Protein 6NKC (pdb70)

B-factor: mean 24.15, std 9.54, range [12.7, 78.9]

Structure (mmCIF, N/CA/C/O backbone):
data_6NKC
#
_entry.id   6NKC
#
_cell.length_a   49.870
_cell.length_b   49.870
_cell.length_c   141.625
_cell.angle_alpha   90.00
_cell.angle_beta   90.00
_cell.angle_gamma   90.00
#
_symmetry.space_group_name_H-M   'P 43'
#
loop_
_entity.id
_entity.type
_entity.pdbx_description
1 polymer 'Lipase, Lip_vut1'
2 non-polymer 'CHLORIDE ION'
3 non-polymer 1,2-ETHANEDIOL
4 non-polymer 'AZIDE ION'
5 water water
#
loop_
_atom_site.group_PDB
_atom_site.id
_atom_site.type_symbol
_atom_site.label_atom_id
_atom_site.label_alt_id
_atom_site.label_comp_id
_atom_site.label_asym_id
_atom_site.label_entity_id
_atom_site.label_seq_id
_atom_site.pdbx_PDB_ins_code
_atom_site.Cartn_x
_atom_site.Cartn_y
_atom_site.Cartn_z
_atom_site.occupancy
_atom_site.B_iso_or_equiv
_atom_site.auth_seq_id
_atom_site.auth_comp_id
_atom_site.auth_asym_id
_atom_site.auth_atom_id
_atom_site.pdbx_PDB_model_num
ATOM 1 N N . SER A 1 3 ? 20.593 0.885 125.662 1.00 57.96 2 SER A N 1
ATOM 2 C CA . SER A 1 3 ? 21.429 0.688 126.843 1.00 56.47 2 SER A CA 1
ATOM 3 C C . SER A 1 3 ? 21.486 1.952 127.712 1.00 49.20 2 SER A C 1
ATOM 4 O O . SER A 1 3 ? 20.970 3.005 127.327 1.00 50.10 2 SER A O 1
ATOM 7 N N . HIS A 1 4 ? 22.131 1.841 128.870 1.00 42.88 3 HIS A N 1
ATOM 8 C CA . HIS A 1 4 ? 22.200 2.955 129.811 1.00 35.33 3 HIS A CA 1
ATOM 9 C C . HIS A 1 4 ? 23.089 4.083 129.297 1.00 29.51 3 HIS A C 1
ATOM 10 O O . HIS A 1 4 ? 24.143 3.838 128.706 1.00 29.52 3 HIS A O 1
ATOM 17 N N . ASN A 1 5 ? 22.680 5.327 129.564 1.00 25.13 4 ASN A N 1
ATOM 18 C CA . ASN A 1 5 ? 23.596 6.456 129.451 1.00 22.49 4 ASN A CA 1
ATOM 19 C C . ASN A 1 5 ? 24.832 6.230 130.325 1.00 21.96 4 ASN A C 1
ATOM 20 O O . ASN A 1 5 ? 24.753 5.597 131.391 1.00 22.47 4 ASN A O 1
ATOM 25 N N . PRO A 1 6 ? 25.973 6.806 129.953 1.00 21.10 5 PRO A N 1
ATOM 26 C CA . PRO A 1 6 ? 27.085 6.904 130.907 1.00 20.33 5 PRO A CA 1
ATOM 27 C C . PRO A 1 6 ? 26.595 7.626 132.158 1.00 18.67 5 PRO A C 1
ATOM 28 O O . PRO A 1 6 ? 25.796 8.558 132.059 1.00 18.07 5 PRO A O 1
ATOM 32 N N . VAL A 1 7 ? 27.080 7.197 133.332 1.00 18.76 6 VAL A N 1
ATOM 33 C CA . VAL A 1 7 ? 26.715 7.795 134.625 1.00 17.57 6 VAL A CA 1
ATOM 34 C C . VAL A 1 7 ? 27.897 8.595 135.139 1.00 17.64 6 VAL A C 1
ATOM 35 O O . VAL A 1 7 ? 29.022 8.088 135.192 1.00 19.13 6 VAL A O 1
ATOM 39 N N . VAL A 1 8 ? 27.643 9.844 135.501 1.00 15.43 7 VAL A N 1
ATOM 40 C CA . VAL A 1 8 ? 28.650 10.716 136.106 1.00 13.91 7 VAL A CA 1
ATOM 41 C C . VAL A 1 8 ? 28.247 10.955 137.552 1.00 14.91 7 VAL A C 1
ATOM 42 O O . VAL A 1 8 ? 27.126 11.393 137.835 1.00 15.69 7 VAL A O 1
ATOM 54 N N . VAL A 1 10 ? 28.936 12.671 141.330 1.00 15.16 9 VAL A N 1
ATOM 55 C CA . VAL A 1 10 ? 29.416 13.991 141.735 1.00 14.40 9 VAL A CA 1
ATOM 56 C C . VAL A 1 10 ? 29.412 14.073 143.272 1.00 14.53 9 VAL A C 1
ATOM 57 O O . VAL A 1 10 ? 28.340 14.068 143.895 1.00 15.37 9 VAL A O 1
ATOM 61 N N . HIS A 1 11 ? 30.608 14.164 143.879 1.00 14.44 10 HIS A N 1
ATOM 62 C CA . HIS A 1 11 ? 30.782 14.184 145.327 1.00 14.64 10 HIS A CA 1
ATOM 63 C C . HIS A 1 11 ? 30.570 15.591 145.916 1.00 16.49 10 HIS A C 1
ATOM 64 O O . HIS A 1 11 ? 30.490 16.601 145.204 1.00 17.39 10 HIS A O 1
ATOM 71 N N . GLY A 1 12 ? 30.468 15.631 147.247 1.00 17.44 11 GLY A N 1
ATOM 72 C CA . GLY A 1 12 ? 30.193 16.841 148.004 1.00 19.22 11 GLY A CA 1
ATOM 73 C C . GLY A 1 12 ? 31.429 17.397 148.688 1.00 18.87 11 GLY A C 1
ATOM 74 O O . GLY A 1 12 ? 32.568 17.051 148.356 1.00 18.34 11 GLY A O 1
ATOM 75 N N . ILE A 1 13 ? 31.200 18.289 149.658 1.00 19.30 12 ILE A N 1
ATOM 76 C CA . ILE A 1 13 ? 32.311 18.956 150.350 1.00 21.09 12 ILE A CA 1
ATOM 77 C C . ILE A 1 13 ? 33.173 17.940 151.087 1.00 22.24 12 ILE A C 1
ATOM 78 O O . ILE A 1 13 ? 32.661 17.045 151.773 1.00 23.30 12 ILE A O 1
ATOM 83 N N . GLY A 1 14 ? 34.500 18.077 150.951 1.00 21.28 13 GLY A N 1
ATOM 84 C CA . GLY A 1 14 ? 35.394 17.112 151.578 1.00 22.42 13 GLY A CA 1
ATOM 85 C C . GLY A 1 14 ? 35.236 15.706 151.032 1.00 22.70 13 GLY A C 1
ATOM 86 O O . GLY A 1 14 ? 35.717 14.743 151.652 1.00 24.27 13 GLY A O 1
ATOM 87 N N . GLY A 1 15 ? 34.585 15.574 149.880 1.00 21.49 14 GLY A N 1
ATOM 88 C CA . GLY A 1 15 ? 34.366 14.292 149.250 1.00 20.95 14 GLY A CA 1
ATOM 89 C C . GLY A 1 15 ? 35.438 13.969 148.225 1.00 20.15 14 GLY A C 1
ATOM 90 O O . GLY A 1 15 ? 36.436 14.677 148.073 1.00 20.39 14 GLY A O 1
ATOM 91 N N . ALA A 1 16 ? 35.219 12.856 147.536 1.00 18.25 15 ALA A N 1
ATOM 92 C CA . ALA A 1 16 ? 36.146 12.368 146.532 1.00 18.79 15 ALA A CA 1
ATOM 93 C C . ALA A 1 16 ? 35.437 11.382 145.622 1.00 20.11 15 ALA A C 1
ATOM 94 O O . ALA A 1 16 ? 34.390 10.820 145.968 1.00 17.14 15 ALA A O 1
ATOM 96 N N . ASP A 1 17 ? 36.073 11.108 144.478 1.00 18.88 16 ASP A N 1
ATOM 97 C CA . ASP A 1 17 ? 35.502 10.127 143.558 1.00 18.13 16 ASP A CA 1
ATOM 98 C C . ASP A 1 17 ? 35.271 8.781 144.241 1.00 17.64 16 ASP A C 1
ATOM 99 O O . ASP A 1 17 ? 34.242 8.134 144.011 1.00 17.02 16 ASP A O 1
ATOM 104 N N . TYR A 1 18 ? 36.162 8.389 145.164 1.00 18.52 17 TYR A N 1
ATOM 105 C CA . TYR A 1 18 ? 36.021 7.078 145.785 1.00 17.54 17 TYR A CA 1
ATOM 106 C C . TYR A 1 18 ? 34.844 7.001 146.751 1.00 15.81 17 TYR A C 1
ATOM 107 O O . TYR A 1 18 ? 34.488 5.896 147.165 1.00 15.91 17 TYR A O 1
ATOM 116 N N . ASN A 1 19 ? 34.176 8.113 147.032 1.00 15.43 18 ASN A N 1
ATOM 117 C CA . ASN A 1 19 ? 32.930 8.048 147.798 1.00 17.41 18 ASN A CA 1
ATOM 118 C C . ASN A 1 19 ? 31.895 7.132 147.135 1.00 16.68 18 ASN A C 1
ATOM 119 O O . ASN A 1 19 ? 30.959 6.679 147.811 1.00 16.31 18 ASN A O 1
ATOM 124 N N . PHE A 1 20 ? 32.008 6.903 145.821 1.00 15.50 19 PHE A N 1
ATOM 125 C CA . PHE A 1 20 ? 30.974 6.241 145.036 1.00 14.56 19 PHE A CA 1
ATOM 126 C C . PHE A 1 20 ? 31.292 4.775 144.802 1.00 14.51 19 PHE A C 1
ATOM 127 O O . PHE A 1 20 ? 30.635 4.143 143.978 1.00 14.96 19 PHE A O 1
ATOM 135 N N . ILE A 1 21 ? 32.276 4.220 145.523 1.00 16.76 20 ILE A N 1
ATOM 136 C CA . ILE A 1 21 ? 32.697 2.837 145.282 1.00 18.74 20 ILE A CA 1
ATOM 137 C C . ILE A 1 21 ? 31.540 1.862 145.500 1.00 19.10 20 ILE A C 1
ATOM 138 O O . ILE A 1 21 ? 31.363 0.899 144.726 1.00 18.58 20 ILE A O 1
ATOM 143 N N . GLY A 1 22 ? 30.744 2.082 146.553 1.00 17.89 21 GLY A N 1
ATOM 144 C CA . GLY A 1 22 ? 29.600 1.217 146.811 1.00 17.75 21 GLY A CA 1
ATOM 145 C C . GLY A 1 22 ? 28.547 1.292 145.720 1.00 16.54 21 GLY A C 1
ATOM 146 O O . GLY A 1 22 ? 28.026 0.261 145.268 1.00 16.67 21 GLY A O 1
ATOM 147 N N . ILE A 1 23 ? 28.219 2.509 145.288 1.00 14.80 22 ILE A N 1
ATOM 148 C CA . ILE A 1 23 ? 27.183 2.709 144.284 1.00 15.04 22 ILE A CA 1
ATOM 149 C C . ILE A 1 23 ? 27.625 2.129 142.948 1.00 15.56 22 ILE A C 1
ATOM 150 O O . ILE A 1 23 ? 26.829 1.500 142.244 1.00 14.96 22 ILE A O 1
ATOM 155 N N . LYS A 1 24 ? 28.904 2.300 142.600 1.00 16.11 23 LYS A N 1
ATOM 156 C CA . LYS A 1 24 ? 29.424 1.710 141.360 1.00 18.69 23 LYS A CA 1
ATOM 157 C C . LYS A 1 24 ? 29.303 0.190 141.389 1.00 19.26 23 LYS A C 1
ATOM 158 O O . LYS A 1 24 ? 28.806 -0.427 140.436 1.00 19.29 23 LYS A O 1
ATOM 164 N N . SER A 1 25 ? 29.757 -0.436 142.476 1.00 18.67 24 SER A N 1
ATOM 165 C CA . SER A 1 25 ? 29.651 -1.891 142.589 1.00 21.23 24 SER A CA 1
ATOM 166 C C . SER A 1 25 ? 28.203 -2.349 142.480 1.00 20.97 24 SER A C 1
ATOM 167 O O . SER A 1 25 ? 27.911 -3.376 141.847 1.00 21.11 24 SER A O 1
ATOM 170 N N . TYR A 1 26 ? 27.286 -1.613 143.112 1.00 18.53 25 TYR A N 1
ATOM 171 C CA . TYR A 1 26 ? 25.871 -1.958 143.008 1.00 17.97 25 TYR A CA 1
ATOM 172 C C . TYR A 1 26 ? 25.380 -1.866 141.567 1.00 17.68 25 TYR A C 1
ATOM 173 O O . TYR A 1 26 ? 24.744 -2.796 141.052 1.00 19.22 25 TYR A O 1
ATOM 182 N N . LEU A 1 27 ? 25.633 -0.733 140.901 1.00 15.78 26 LEU A N 1
ATOM 183 C CA . LEU A 1 27 ? 25.107 -0.593 139.533 1.00 17.19 26 LEU A CA 1
ATOM 184 C C . LEU A 1 27 ? 25.728 -1.620 138.585 1.00 18.10 26 LEU A C 1
ATOM 185 O O . LEU A 1 27 ? 25.041 -2.140 137.696 1.00 19.81 26 LEU A O 1
ATOM 190 N N . GLN A 1 28 ? 27.006 -1.966 138.794 1.00 19.72 27 GLN A N 1
ATOM 191 C CA . GLN A 1 28 ? 27.630 -3.012 137.984 1.00 22.31 27 GLN A CA 1
ATOM 192 C C . GLN A 1 28 ? 26.904 -4.343 138.155 1.00 23.51 27 GLN A C 1
ATOM 193 O O . GLN A 1 28 ? 26.680 -5.078 137.182 1.00 24.70 27 GLN A O 1
ATOM 199 N N . SER A 1 29 ? 26.511 -4.661 139.385 1.00 22.87 28 SER A N 1
ATOM 200 C CA . SER A 1 29 ? 25.767 -5.882 139.655 1.00 25.12 28 SER A CA 1
ATOM 201 C C . SER A 1 29 ? 24.370 -5.865 139.048 1.00 25.19 28 SER A C 1
ATOM 202 O O . SER A 1 29 ? 23.770 -6.933 138.892 1.00 27.07 28 SER A O 1
ATOM 205 N N . GLN A 1 30 ? 23.840 -4.690 138.706 1.00 22.54 29 GLN A N 1
ATOM 206 C CA . GLN A 1 30 ? 22.509 -4.549 138.148 1.00 22.34 29 GLN A CA 1
ATOM 207 C C . GLN A 1 30 ? 22.534 -4.320 136.637 1.00 24.13 29 GLN A C 1
ATOM 208 O O . GLN A 1 30 ? 21.511 -3.956 136.049 1.00 25.88 29 GLN A O 1
ATOM 214 N N . GLY A 1 31 ? 23.681 -4.512 136.000 1.00 24.13 30 GLY A N 1
ATOM 215 C CA . GLY A 1 31 ? 23.748 -4.478 134.555 1.00 26.17 30 GLY A CA 1
ATOM 216 C C . GLY A 1 31 ? 24.416 -3.257 133.954 1.00 25.14 30 GLY A C 1
ATOM 217 O O . GLY A 1 31 ? 24.553 -3.203 132.729 1.00 26.59 30 GLY A O 1
ATOM 218 N N . TRP A 1 32 ? 24.798 -2.260 134.749 1.00 22.33 31 TRP A N 1
ATOM 219 C CA . TRP A 1 32 ? 25.598 -1.179 134.199 1.00 20.91 31 TRP A CA 1
ATOM 220 C C . TRP A 1 32 ? 27.018 -1.678 133.932 1.00 23.08 31 TRP A C 1
ATOM 221 O O . TRP A 1 32 ? 27.520 -2.586 134.606 1.00 23.07 31 TRP A O 1
ATOM 232 N N . THR A 1 33 ? 27.657 -1.067 132.939 1.00 24.34 32 THR A N 1
ATOM 233 C CA . THR A 1 33 ? 29.035 -1.363 132.551 1.00 26.78 32 THR A CA 1
ATOM 234 C C . THR A 1 33 ? 30.010 -0.545 133.390 1.00 25.39 32 THR A C 1
ATOM 235 O O . THR A 1 33 ? 29.908 0.687 133.420 1.00 24.31 32 THR A O 1
ATOM 239 N N . SER A 1 34 ? 30.966 -1.220 134.047 1.00 24.75 33 SER A N 1
ATOM 240 C CA . SER A 1 34 ? 31.910 -0.505 134.904 1.00 25.80 33 SER A CA 1
ATOM 241 C C . SER A 1 34 ? 32.620 0.618 134.150 1.00 24.86 33 SER A C 1
ATOM 242 O O . SER A 1 34 ? 32.851 1.696 134.704 1.00 23.66 33 SER A O 1
ATOM 245 N N . SER A 1 35 ? 32.994 0.382 132.899 1.00 26.83 34 SER A N 1
ATOM 246 C CA . SER A 1 35 ? 33.736 1.418 132.188 1.00 27.83 34 SER A CA 1
ATOM 247 C C . SER A 1 35 ? 32.856 2.586 131.748 1.00 27.02 34 SER A C 1
ATOM 248 O O . SER A 1 35 ? 33.394 3.572 131.229 1.00 29.24 34 SER A O 1
ATOM 251 N N . GLU A 1 36 ? 31.538 2.525 131.952 1.00 25.59 35 GLU A N 1
ATOM 252 C CA . GLU A 1 36 ? 30.679 3.670 131.681 1.00 26.05 35 GLU A CA 1
ATOM 253 C C . GLU A 1 36 ? 30.116 4.274 132.966 1.00 22.24 35 GLU A C 1
ATOM 254 O O . GLU A 1 36 ? 29.082 4.951 132.948 1.00 21.21 35 GLU A O 1
ATOM 260 N N . LEU A 1 37 ? 30.789 4.031 134.086 1.00 19.93 36 LEU A N 1
ATOM 261 C CA . LEU A 1 37 ? 30.472 4.631 135.378 1.00 18.41 36 LEU A CA 1
ATOM 262 C C . LEU A 1 37 ? 31.641 5.537 135.742 1.00 19.85 36 LEU A C 1
ATOM 263 O O . LEU A 1 37 ? 32.783 5.069 135.892 1.00 21.83 36 LEU A O 1
ATOM 268 N N . TYR A 1 38 ? 31.377 6.835 135.792 1.00 17.76 37 TYR A N 1
ATOM 269 C CA . TYR A 1 38 ? 32.405 7.854 135.928 1.00 17.82 37 TYR A CA 1
ATOM 270 C C . TYR A 1 38 ? 32.178 8.546 137.258 1.00 20.45 37 TYR A C 1
ATOM 271 O O . TYR A 1 38 ? 31.032 8.805 137.639 1.00 24.60 37 TYR A O 1
ATOM 280 N N . ALA A 1 39 ? 33.244 8.761 138.011 1.00 17.95 38 ALA A N 1
ATOM 281 C CA . ALA A 1 39 ? 33.122 9.588 139.208 1.00 16.98 38 ALA A CA 1
ATOM 282 C C . ALA A 1 39 ? 34.158 10.698 139.124 1.00 17.45 38 ALA A C 1
ATOM 283 O O . ALA A 1 39 ? 35.367 10.434 139.110 1.00 18.36 38 ALA A O 1
ATOM 285 N N . ILE A 1 40 ? 33.685 11.945 139.101 1.00 17.83 39 ILE A N 1
ATOM 286 C CA . ILE A 1 40 ? 34.596 13.078 139.016 1.00 18.28 39 ILE A CA 1
ATOM 287 C C . ILE A 1 40 ? 35.314 13.250 140.358 1.00 18.60 39 ILE A C 1
ATOM 288 O O . ILE A 1 40 ? 34.771 12.942 141.430 1.00 17.96 39 ILE A O 1
ATOM 293 N N . ASN A 1 41 ? 36.546 13.746 140.317 1.00 18.47 40 ASN A N 1
ATOM 294 C CA . ASN A 1 41 ? 37.252 14.079 141.548 1.00 18.82 40 ASN A CA 1
ATOM 295 C C . ASN A 1 41 ? 37.555 15.567 141.499 1.00 21.12 40 ASN A C 1
ATOM 296 O O . ASN A 1 41 ? 38.462 16.000 140.777 1.00 22.97 40 ASN A O 1
ATOM 301 N N . PHE A 1 42 ? 36.785 16.356 142.232 1.00 20.79 41 PHE A N 1
ATOM 302 C CA . PHE A 1 42 ? 37.053 17.783 142.281 1.00 23.30 41 PHE A CA 1
ATOM 303 C C . PHE A 1 42 ? 38.328 18.051 143.057 1.00 25.09 41 PHE A C 1
ATOM 304 O O . PHE A 1 42 ? 38.525 17.548 144.169 1.00 22.52 41 PHE A O 1
ATOM 312 N N . ILE A 1 43 ? 39.198 18.861 142.470 1.00 26.17 42 ILE A N 1
ATOM 313 C CA . ILE A 1 43 ? 40.365 19.260 143.232 1.00 28.77 42 ILE A CA 1
ATOM 314 C C . ILE A 1 43 ? 39.956 20.258 144.305 1.00 28.98 42 ILE A C 1
ATOM 315 O O . ILE A 1 43 ? 40.557 20.311 145.377 1.00 29.78 42 ILE A O 1
ATOM 320 N N . ASP A 1 44 ? 38.911 21.037 144.049 1.00 29.28 43 ASP A N 1
ATOM 321 C CA . ASP A 1 44 ? 38.389 22.000 145.017 1.00 30.94 43 ASP A CA 1
ATOM 322 C C . ASP A 1 44 ? 37.420 21.268 145.940 1.00 28.76 43 ASP A C 1
ATOM 323 O O . ASP A 1 44 ? 36.307 20.914 145.533 1.00 28.16 43 ASP A O 1
ATOM 328 N N . LYS A 1 45 ? 37.831 21.042 147.185 1.00 28.32 44 LYS A N 1
ATOM 329 C CA . LYS A 1 45 ? 37.000 20.259 148.093 1.00 27.25 44 LYS A CA 1
ATOM 330 C C . LYS A 1 45 ? 36.040 21.120 148.910 1.00 27.82 44 LYS A C 1
ATOM 331 O O . LYS A 1 45 ? 35.331 20.579 149.774 1.00 27.36 44 LYS A O 1
ATOM 337 N N . THR A 1 46 ? 35.984 22.432 148.646 1.00 28.77 45 THR A N 1
ATOM 338 C CA . THR A 1 46 ? 35.092 23.345 149.360 1.00 29.91 45 THR A CA 1
ATOM 339 C C . THR A 1 46 ? 33.671 23.343 148.815 1.00 29.56 45 THR A C 1
ATOM 340 O O . THR A 1 46 ? 32.792 23.960 149.421 1.00 30.47 45 THR A O 1
ATOM 344 N N . GLY A 1 47 ? 33.427 22.722 147.666 1.00 28.08 46 GLY A N 1
ATOM 345 C CA . GLY A 1 47 ? 32.078 22.673 147.133 1.00 28.25 46 GLY A CA 1
ATOM 346 C C . GLY A 1 47 ? 31.667 23.863 146.290 1.00 29.18 46 GLY A C 1
ATOM 347 O O . GLY A 1 47 ? 30.518 23.901 145.830 1.00 29.64 46 GLY A O 1
ATOM 348 N N . ASN A 1 48 ? 32.574 24.809 146.050 1.00 29.68 47 ASN A N 1
ATOM 349 C CA . ASN A 1 48 ? 32.260 26.086 145.415 1.00 31.99 47 ASN A CA 1
ATOM 350 C C . ASN A 1 48 ? 31.699 25.883 144.001 1.00 31.19 47 ASN A C 1
ATOM 351 O O . ASN A 1 48 ? 32.390 25.341 143.130 1.00 29.36 47 ASN A O 1
ATOM 356 N N . ASN A 1 49 ? 30.455 26.333 143.764 1.00 26.47 48 ASN A N 1
ATOM 357 C CA . ASN A 1 49 ? 29.870 26.178 142.428 1.00 26.41 48 ASN A CA 1
ATOM 358 C C . ASN A 1 49 ? 30.735 26.837 141.364 1.00 27.42 48 ASN A C 1
ATOM 359 O O . ASN A 1 49 ? 30.804 26.350 140.234 1.00 26.35 48 ASN A O 1
ATOM 364 N N . ILE A 1 50 ? 31.397 27.949 141.707 1.00 29.44 49 ILE A N 1
ATOM 365 C CA . ILE A 1 50 ? 32.134 28.730 140.714 1.00 30.78 49 ILE A CA 1
ATOM 366 C C . ILE A 1 50 ? 33.210 27.885 140.044 1.00 29.72 49 ILE A C 1
ATOM 367 O O . ILE A 1 50 ? 33.453 28.010 138.835 1.00 29.59 49 ILE A O 1
ATOM 372 N N . ASN A 1 51 ? 33.889 27.034 140.808 1.00 29.26 50 ASN A N 1
ATOM 373 C CA . ASN A 1 51 ? 34.868 26.140 140.202 1.00 29.22 50 ASN A CA 1
ATOM 374 C C . ASN A 1 51 ? 34.261 24.819 139.777 1.00 27.16 50 ASN A C 1
ATOM 375 O O . ASN A 1 51 ? 34.526 24.329 138.673 1.00 26.27 50 ASN A O 1
ATOM 380 N N . ASN A 1 52 ? 33.442 24.223 140.637 1.00 24.42 51 ASN A N 1
ATOM 381 C CA . ASN A 1 52 ? 33.077 22.839 140.387 1.00 21.65 51 ASN A CA 1
ATOM 382 C C . ASN A 1 52 ? 32.041 22.683 139.288 1.00 20.58 51 ASN A C 1
ATOM 383 O O . ASN A 1 52 ? 32.021 21.645 138.619 1.00 20.04 51 ASN A O 1
ATOM 388 N N . ALA A 1 53 ? 31.126 23.641 139.129 1.00 20.45 52 ALA A N 1
ATOM 389 C CA . ALA A 1 53 ? 30.144 23.498 138.053 1.00 20.09 52 ALA A CA 1
ATOM 390 C C . ALA A 1 53 ? 30.805 23.558 136.678 1.00 20.74 52 ALA A C 1
ATOM 391 O O . ALA A 1 53 ? 30.504 22.698 135.834 1.00 20.78 52 ALA A O 1
ATOM 393 N N . PRO A 1 54 ? 31.687 24.510 136.379 1.00 21.18 53 PRO A N 1
ATOM 394 C CA . PRO A 1 54 ? 32.402 24.414 135.087 1.00 20.88 53 PRO A CA 1
ATOM 395 C C . PRO A 1 54 ? 33.255 23.159 134.963 1.00 20.69 53 PRO A C 1
ATOM 396 O O . PRO A 1 54 ? 33.349 22.590 133.863 1.00 20.49 53 PRO A O 1
ATOM 400 N N . ARG A 1 55 ? 33.905 22.715 136.049 1.00 18.71 54 ARG A N 1
ATOM 401 C CA . ARG A 1 55 ? 34.654 21.468 135.972 1.00 18.06 54 ARG A CA 1
ATOM 402 C C . ARG A 1 55 ? 33.735 20.325 135.616 1.00 17.22 54 ARG A C 1
ATOM 403 O O . ARG A 1 55 ? 34.093 19.469 134.808 1.00 16.43 54 ARG A O 1
ATOM 411 N N . LEU A 1 56 ? 32.546 20.285 136.231 1.00 17.42 55 LEU A N 1
ATOM 412 C CA . LEU A 1 56 ? 31.607 19.227 135.908 1.00 16.76 55 LEU A CA 1
ATOM 413 C C . LEU A 1 56 ? 31.197 19.293 134.442 1.00 16.12 55 LEU A C 1
ATOM 414 O O . LEU A 1 56 ? 31.103 18.255 133.772 1.00 15.46 55 LEU A O 1
ATOM 419 N N . SER A 1 57 ? 30.890 20.507 133.952 1.00 17.60 56 SER A N 1
ATOM 420 C CA . SER A 1 57 ? 30.509 20.684 132.554 1.00 17.11 56 SER A CA 1
ATOM 421 C C . SER A 1 57 ? 31.577 20.120 131.621 1.00 17.57 56 SER A C 1
ATOM 422 O O . SER A 1 57 ? 31.259 19.440 130.633 1.00 16.19 56 SER A O 1
ATOM 425 N N . GLU A 1 58 ? 32.854 20.439 131.893 1.00 17.42 57 GLU A N 1
ATOM 426 C CA . GLU A 1 58 ? 33.955 20.000 131.030 1.00 18.17 57 GLU A CA 1
ATOM 427 C C . GLU A 1 58 ? 34.137 18.493 131.094 1.00 16.96 57 GLU A C 1
ATOM 428 O O . GLU A 1 58 ? 34.404 17.847 130.069 1.00 16.74 57 GLU A O 1
ATOM 434 N N . TYR A 1 59 ? 34.011 17.917 132.307 1.00 16.48 58 TYR A N 1
ATOM 435 C CA . TYR A 1 59 ? 34.103 16.472 132.488 1.00 15.70 58 TYR A CA 1
ATOM 436 C C . TYR A 1 59 ? 33.047 15.747 131.666 1.00 15.78 58 TYR A C 1
ATOM 437 O O . TYR A 1 59 ? 33.343 14.751 130.999 1.00 14.90 58 TYR A O 1
ATOM 446 N N . ILE A 1 60 ? 31.808 16.244 131.694 1.00 14.72 59 ILE A N 1
ATOM 447 C CA . ILE A 1 60 ? 30.716 15.600 130.973 1.00 16.14 59 ILE A CA 1
ATOM 448 C C . ILE A 1 60 ? 30.927 15.719 129.464 1.00 17.21 59 ILE A C 1
ATOM 449 O O . ILE A 1 60 ? 30.672 14.771 128.715 1.00 16.50 59 ILE A O 1
ATOM 454 N N . LYS A 1 61 ? 31.391 16.877 128.997 1.00 15.69 60 LYS A N 1
ATOM 455 C CA . LYS A 1 61 ? 31.697 16.998 127.565 1.00 16.92 60 LYS A CA 1
ATOM 456 C C . LYS A 1 61 ? 32.772 16.003 127.154 1.00 17.82 60 LYS A C 1
ATOM 457 O O . LYS A 1 61 ? 32.689 15.393 126.073 1.00 17.86 60 LYS A O 1
ATOM 463 N N . ARG A 1 62 ? 33.799 15.813 127.997 1.00 16.24 61 ARG A N 1
ATOM 464 C CA . ARG A 1 62 ? 34.794 14.804 127.662 1.00 18.06 61 ARG A CA 1
ATOM 465 C C . ARG A 1 62 ? 34.156 13.421 127.627 1.00 17.33 61 ARG A C 1
ATOM 466 O O . ARG A 1 62 ? 34.445 12.638 126.719 1.00 17.62 61 ARG A O 1
ATOM 474 N N . VAL A 1 63 ? 33.272 13.111 128.591 1.00 16.62 62 VAL A N 1
ATOM 475 C CA . VAL A 1 63 ? 32.580 11.820 128.585 1.00 16.69 62 VAL A CA 1
ATOM 476 C C . VAL A 1 63 ? 31.739 11.655 127.313 1.00 17.93 62 VAL A C 1
ATOM 477 O O . VAL A 1 63 ? 31.792 10.616 126.647 1.00 17.57 62 VAL A O 1
ATOM 481 N N . LEU A 1 64 ? 30.958 12.676 126.954 1.00 17.55 63 LEU A N 1
ATOM 482 C CA . LEU A 1 64 ? 30.154 12.590 125.740 1.00 17.07 63 LEU A CA 1
ATOM 483 C C . LEU A 1 64 ? 31.037 12.455 124.499 1.00 17.58 63 LEU A C 1
ATOM 484 O O . LEU A 1 64 ? 30.743 11.659 123.593 1.00 18.60 63 LEU A O 1
ATOM 489 N N . ASN A 1 65 ? 32.114 13.238 124.430 1.00 17.61 64 ASN A N 1
ATOM 490 C CA . ASN A 1 65 ? 32.986 13.162 123.255 1.00 18.47 64 ASN A CA 1
ATOM 491 C C . ASN A 1 65 ? 33.641 11.790 123.125 1.00 18.77 64 ASN A C 1
ATOM 492 O O . AS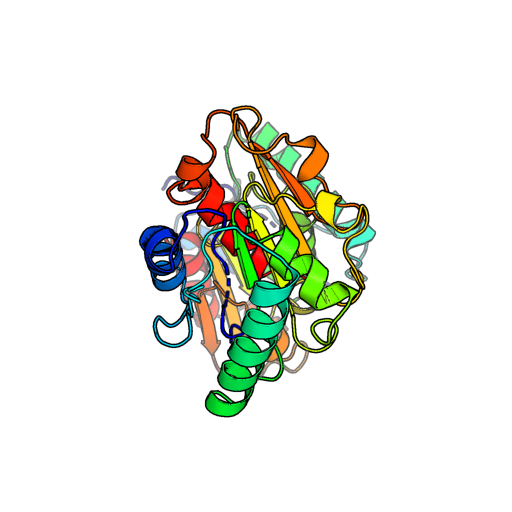N A 1 65 ? 33.739 11.242 122.012 1.00 19.70 64 ASN A O 1
ATOM 497 N N . GLN A 1 66 ? 34.118 11.236 124.244 1.00 19.38 65 GLN A N 1
ATOM 498 C CA . GLN A 1 66 ? 34.830 9.959 124.224 1.00 21.67 65 GLN A CA 1
ATOM 499 C C . GLN A 1 66 ? 33.899 8.798 123.892 1.00 21.95 65 GLN A C 1
ATOM 500 O O . GLN A 1 66 ? 34.247 7.925 123.084 1.00 23.50 65 GLN A O 1
ATOM 506 N N . THR A 1 67 ? 32.701 8.788 124.470 1.00 22.06 66 THR A N 1
ATOM 507 C CA . THR A 1 67 ? 31.757 7.687 124.292 1.00 22.53 66 THR A CA 1
ATOM 508 C C . THR A 1 67 ? 30.867 7.836 123.075 1.00 23.64 66 THR A C 1
ATOM 509 O O . THR A 1 67 ? 30.369 6.827 122.560 1.00 25.55 66 THR A O 1
ATOM 513 N N . GLY A 1 68 ? 30.632 9.056 122.608 1.00 22.93 67 GLY A N 1
ATOM 514 C CA . GLY A 1 68 ? 29.636 9.251 121.576 1.00 22.80 67 GLY A CA 1
ATOM 515 C C . GLY A 1 68 ? 28.197 9.191 122.054 1.00 24.10 67 GLY A C 1
ATOM 516 O O . GLY A 1 68 ? 27.282 9.256 121.217 1.00 26.34 67 GLY A O 1
ATOM 517 N N .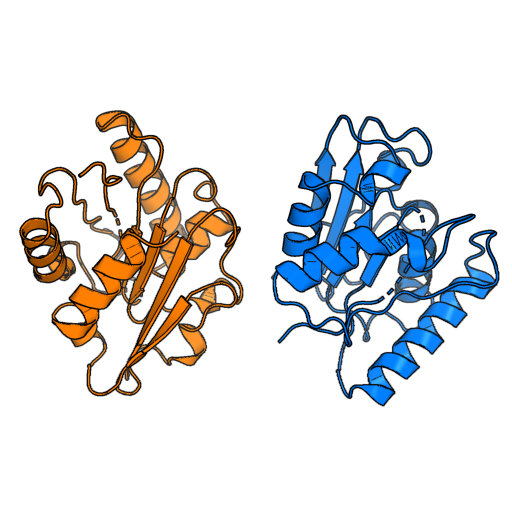 ALA A 1 69 ? 27.961 9.057 123.356 1.00 23.15 68 ALA A N 1
ATOM 518 C CA . ALA A 1 69 ? 26.603 9.146 123.883 1.00 22.70 68 ALA A CA 1
ATOM 519 C C . ALA A 1 69 ? 26.033 10.545 123.670 1.00 23.53 68 ALA A C 1
ATOM 520 O O . ALA A 1 69 ? 26.767 11.515 123.481 1.00 24.68 68 ALA A O 1
ATOM 522 N N . SER A 1 70 ? 24.703 10.651 123.688 1.00 24.35 69 SER A N 1
ATOM 523 C CA . SER A 1 70 ? 24.099 11.968 123.527 1.00 25.06 69 SER A CA 1
ATOM 524 C C . SER A 1 70 ? 23.809 12.618 124.865 1.00 23.22 69 SER A C 1
ATOM 525 O O . SER A 1 70 ? 23.802 13.853 124.950 1.00 22.88 69 SER A O 1
ATOM 528 N N . LYS A 1 71 ? 23.642 11.815 125.921 1.00 20.87 70 LYS A N 1
ATOM 529 C CA . LYS A 1 71 ? 23.372 12.342 127.256 1.00 18.92 70 LYS A CA 1
ATOM 530 C C . LYS A 1 71 ? 24.045 11.476 128.313 1.00 16.99 70 LYS A C 1
ATOM 531 O O . LYS A 1 71 ? 24.322 10.292 128.097 1.00 17.40 70 LYS A O 1
ATOM 537 N N . VAL A 1 72 ? 24.319 12.089 129.459 1.00 15.90 71 VAL A N 1
ATOM 538 C CA . VAL A 1 72 ? 24.768 11.357 130.636 1.00 16.30 71 VAL A CA 1
ATOM 539 C C . VAL A 1 72 ? 23.637 11.373 131.642 1.00 16.17 71 VAL A C 1
ATOM 540 O O . VAL A 1 72 ? 22.724 12.204 131.585 1.00 15.88 71 VAL A O 1
ATOM 544 N N . ASP A 1 73 ? 23.711 10.438 132.590 1.00 15.36 72 ASP A N 1
ATOM 545 C CA . ASP A 1 73 ? 22.941 10.524 133.826 1.00 14.60 72 ASP A CA 1
ATOM 546 C C . ASP A 1 73 ? 23.887 10.947 134.947 1.00 13.85 72 ASP A C 1
ATOM 547 O O . ASP A 1 73 ? 25.093 10.708 134.870 1.00 14.71 72 ASP A O 1
ATOM 552 N N . ILE A 1 74 ? 23.330 11.568 135.993 1.00 14.15 73 ILE A N 1
ATOM 553 C CA . ILE A 1 74 ? 24.136 12.065 137.112 1.00 14.80 73 ILE A CA 1
ATOM 554 C C . ILE A 1 74 ? 23.584 11.492 138.407 1.00 15.07 73 ILE A C 1
ATOM 555 O O . ILE A 1 74 ? 22.365 11.511 138.627 1.00 14.74 73 ILE A O 1
ATOM 560 N N . VAL A 1 75 ? 24.479 10.983 139.258 1.00 14.58 74 VAL A N 1
ATOM 561 C CA . VAL A 1 75 ? 24.183 10.713 140.671 1.00 14.81 74 VAL A CA 1
ATOM 562 C C . VAL A 1 75 ? 25.055 11.647 141.490 1.00 15.45 74 VAL A C 1
ATOM 563 O O . VAL A 1 75 ? 26.284 11.621 141.362 1.00 16.33 74 VAL A O 1
ATOM 567 N N . ALA A 1 76 ? 24.432 12.442 142.359 1.00 14.50 75 ALA A N 1
ATOM 568 C CA . ALA A 1 76 ? 25.164 13.465 143.100 1.00 14.73 75 ALA A CA 1
ATOM 569 C C . ALA A 1 76 ? 24.852 13.375 144.583 1.00 16.92 75 ALA A C 1
ATOM 570 O O . ALA A 1 76 ? 23.705 13.143 144.976 1.00 17.58 75 ALA A O 1
ATOM 572 N N . HIS A 1 77 ? 25.879 13.631 145.398 1.00 14.03 76 HIS A N 1
ATOM 573 C CA . HIS A 1 77 ? 25.780 13.551 146.849 1.00 14.54 76 HIS A CA 1
ATOM 574 C C . HIS A 1 77 ? 26.034 14.935 147.439 1.00 15.95 76 HIS A C 1
ATOM 575 O O . HIS A 1 77 ? 26.994 15.613 147.051 1.00 15.71 76 HIS A O 1
ATOM 582 N N . SER A 1 78 ? 25.177 15.359 148.368 1.00 16.56 77 SER A N 1
ATOM 583 C CA . SER A 1 78 ? 25.471 16.515 149.246 1.00 17.66 77 SER A CA 1
ATOM 584 C C . SER A 1 78 ? 25.641 17.781 148.409 1.00 17.83 77 SER A C 1
ATOM 585 O O . SER A 1 78 ? 24.797 18.065 147.540 1.00 17.27 77 SER A O 1
ATOM 596 N N . GLY A 1 80 ? 27.400 18.171 145.988 1.00 16.32 79 GLY A N 1
ATOM 597 C CA . GLY A 1 80 ? 27.399 17.730 144.605 1.00 15.87 79 GLY A CA 1
ATOM 598 C C . GLY A 1 80 ? 26.057 17.953 143.929 1.00 16.32 79 GLY A C 1
ATOM 599 O O . GLY A 1 80 ? 25.998 18.209 142.724 1.00 16.62 79 GLY A O 1
ATOM 600 N N . GLY A 1 81 ? 24.964 17.863 144.696 1.00 17.92 80 GLY A N 1
ATOM 601 C CA . GLY A 1 81 ? 23.653 18.173 144.135 1.00 17.78 80 GLY A CA 1
ATOM 602 C C . GLY A 1 81 ? 23.525 19.629 143.732 1.00 17.48 80 GLY A C 1
ATOM 603 O O . GLY A 1 81 ? 22.984 19.942 142.665 1.00 17.64 80 GLY A O 1
ATOM 604 N N . ALA A 1 82 ? 24.025 20.539 144.577 1.00 16.72 81 ALA A N 1
ATOM 605 C CA . ALA A 1 82 ? 24.054 21.952 144.218 1.00 17.93 81 ALA A CA 1
ATOM 606 C C . ALA A 1 82 ? 24.938 22.204 142.998 1.00 17.91 81 ALA A C 1
ATOM 607 O O . ALA A 1 82 ? 24.556 22.951 142.094 1.00 17.62 81 ALA A O 1
ATOM 609 N N . ASN A 1 83 ? 26.136 21.608 142.968 1.00 18.31 82 ASN A N 1
ATOM 610 C CA . ASN A 1 83 ? 27.003 21.780 141.807 1.00 18.28 82 ASN A CA 1
ATOM 611 C C . ASN A 1 83 ? 26.282 21.338 140.525 1.00 17.88 82 ASN A C 1
ATOM 612 O O . ASN A 1 83 ? 26.354 22.005 139.477 1.00 17.39 82 ASN A O 1
ATOM 617 N N . THR A 1 84 ? 25.568 20.213 140.601 1.00 15.91 83 THR A N 1
ATOM 618 C CA . THR A 1 84 ? 24.842 19.664 139.461 1.00 15.67 83 THR A CA 1
ATOM 619 C C . THR A 1 84 ? 23.709 20.583 139.022 1.00 16.16 83 THR A C 1
ATOM 620 O O . THR A 1 84 ? 23.522 20.829 137.819 1.00 16.96 83 THR A O 1
ATOM 624 N N . LEU A 1 85 ? 22.928 21.098 139.987 1.00 16.04 84 LEU A N 1
ATOM 625 C CA . LEU A 1 85 ? 21.806 21.961 139.620 1.00 16.81 84 LEU A CA 1
ATOM 626 C C . LEU A 1 85 ? 22.289 23.310 139.106 1.00 17.67 84 LEU A C 1
ATOM 627 O O . LEU A 1 85 ? 21.662 23.887 138.206 1.00 18.68 84 LEU A O 1
ATOM 632 N N . TYR A 1 86 ? 23.404 23.822 139.643 1.00 17.93 85 TYR A N 1
ATOM 633 C CA . TYR A 1 86 ? 23.995 25.044 139.087 1.00 19.26 85 TYR A CA 1
ATOM 634 C C . TYR A 1 86 ? 24.420 24.839 137.634 1.00 19.42 85 TYR A C 1
ATOM 635 O O . TYR A 1 86 ? 24.226 25.716 136.777 1.00 20.15 85 TYR A O 1
ATOM 644 N N . TYR A 1 87 ? 25.037 23.695 137.353 1.00 18.80 86 TYR A N 1
ATOM 645 C CA . TYR A 1 87 ? 25.460 23.369 135.998 1.00 19.29 86 TYR A CA 1
ATOM 646 C C . TYR A 1 87 ? 24.271 23.319 135.053 1.00 19.74 86 TYR A C 1
ATOM 647 O O . TYR A 1 87 ? 24.331 23.836 133.924 1.00 18.50 86 TYR A O 1
ATOM 656 N N . ILE A 1 88 ? 23.183 22.690 135.493 1.00 18.06 87 ILE A N 1
ATOM 657 C CA . ILE A 1 88 ? 22.018 22.540 134.616 1.00 19.37 87 ILE A CA 1
ATOM 658 C C . ILE A 1 88 ? 21.285 23.867 134.457 1.00 21.26 87 ILE A C 1
ATOM 659 O O . ILE A 1 88 ? 20.843 24.222 133.354 1.00 22.50 87 ILE A O 1
ATOM 664 N N . LYS A 1 89 ? 21.151 24.627 135.543 1.00 22.41 88 LYS A N 1
ATOM 665 C CA . LYS A 1 89 ? 20.349 25.850 135.515 1.00 24.74 88 LYS A CA 1
ATOM 666 C C . LYS A 1 89 ? 21.094 27.018 134.885 1.00 24.86 88 LYS A C 1
ATOM 667 O O . LYS A 1 89 ? 20.542 27.734 134.040 1.00 25.98 88 LYS A O 1
ATOM 673 N N . ASN A 1 90 ? 22.354 27.210 135.255 1.00 24.63 89 ASN A N 1
ATOM 674 C CA . ASN A 1 90 ? 23.118 28.392 134.882 1.00 25.80 89 ASN A CA 1
ATOM 675 C C . ASN A 1 90 ? 24.164 28.141 133.809 1.00 24.80 89 ASN A C 1
ATOM 676 O O . ASN A 1 90 ? 24.561 29.091 133.118 1.00 25.70 89 ASN A O 1
ATOM 681 N N . LEU A 1 91 ? 24.617 26.902 133.635 1.00 22.63 90 LEU A N 1
ATOM 682 C CA . LEU A 1 91 ? 25.541 26.630 132.540 1.00 22.69 90 LEU A CA 1
ATOM 683 C C . LEU A 1 91 ? 24.834 25.840 131.440 1.00 23.12 90 LEU A C 1
ATOM 684 O O . LEU A 1 91 ? 23.668 26.107 131.126 1.00 24.18 90 LEU A O 1
ATOM 689 N N . ASP A 1 92 ? 25.523 24.878 130.840 1.00 21.79 91 ASP A N 1
ATOM 690 C CA . ASP A 1 92 ? 25.064 24.246 129.612 1.00 22.68 91 ASP A CA 1
ATOM 691 C C . ASP A 1 92 ? 24.407 22.888 129.832 1.00 21.62 91 ASP A C 1
ATOM 692 O O . ASP A 1 92 ? 24.100 22.203 128.858 1.00 21.83 91 ASP A O 1
ATOM 697 N N . GLY A 1 93 ? 24.190 22.471 131.077 1.00 20.42 92 GLY A N 1
ATOM 698 C CA . GLY A 1 93 ? 23.823 21.076 131.276 1.00 19.73 92 GLY A CA 1
ATOM 699 C C . GLY A 1 93 ? 22.415 20.679 130.847 1.00 21.76 92 GLY A C 1
ATOM 700 O O . GLY A 1 93 ? 22.146 19.476 130.744 1.00 22.24 92 GLY A O 1
ATOM 701 N N . ALA A 1 94 ? 21.511 21.630 130.590 1.00 22.97 93 ALA A N 1
ATOM 702 C CA . ALA A 1 94 ? 20.127 21.218 130.363 1.00 24.00 93 ALA A CA 1
ATOM 703 C C . ALA A 1 94 ? 19.936 20.350 129.119 1.00 24.79 93 ALA A C 1
ATOM 704 O O . ALA A 1 94 ? 18.931 19.648 129.047 1.00 26.02 93 ALA A O 1
ATOM 706 N N . ASP A 1 95 ? 20.826 20.392 128.114 1.00 24.02 94 ASP A N 1
ATOM 707 C CA . ASP A 1 95 ? 20.649 19.493 126.976 1.00 24.82 94 ASP A CA 1
ATOM 708 C C . ASP A 1 95 ? 21.603 18.303 127.005 1.00 23.97 94 ASP A C 1
ATOM 709 O O . ASP A 1 95 ? 21.718 17.582 126.009 1.00 25.29 94 ASP A O 1
ATOM 714 N N . LYS A 1 96 ? 22.238 18.038 128.149 1.00 21.41 95 LYS A N 1
ATOM 715 C CA . LYS A 1 96 ? 23.272 17.024 128.225 1.00 20.93 95 LYS A CA 1
ATOM 716 C C . LYS A 1 96 ? 22.918 15.884 129.172 1.00 19.75 95 LYS A C 1
ATOM 717 O O . LYS A 1 96 ? 23.653 14.891 129.217 1.00 19.38 95 LYS A O 1
ATOM 723 N N . VAL A 1 97 ? 21.799 15.978 129.888 1.00 19.02 96 VAL A N 1
ATOM 724 C CA . VAL A 1 97 ? 21.502 15.080 131.002 1.00 19.38 96 VAL A CA 1
ATOM 725 C C . VAL A 1 97 ? 20.155 14.382 130.803 1.00 20.02 96 VAL A C 1
ATOM 726 O O . VAL A 1 97 ? 19.172 15.011 130.391 1.00 20.99 96 VAL A O 1
ATOM 730 N N . GLY A 1 98 ? 20.118 13.071 131.068 1.00 17.61 97 GLY A N 1
ATOM 731 C CA . GLY A 1 98 ? 18.884 12.315 130.992 1.00 18.78 97 GLY A CA 1
ATOM 732 C C . GLY A 1 98 ? 18.174 12.194 132.330 1.00 18.69 97 GLY A C 1
ATOM 733 O O . GLY A 1 98 ? 17.012 12.582 132.481 1.00 20.21 97 GLY A O 1
ATOM 734 N N . HIS A 1 99 ? 18.867 11.617 133.301 1.00 17.32 98 HIS A N 1
ATOM 735 C CA . HIS A 1 99 ? 18.335 11.414 134.645 1.00 17.16 98 HIS A CA 1
ATOM 736 C C . HIS A 1 99 ? 19.284 12.052 135.656 1.00 16.15 98 HIS A C 1
ATOM 737 O O . HIS A 1 99 ? 20.507 11.966 135.505 1.00 15.78 98 HIS A O 1
ATOM 744 N N . VAL A 1 100 ? 18.723 12.666 136.705 1.00 14.97 99 VAL A N 1
ATOM 745 C CA . VAL A 1 100 ? 19.509 13.248 137.793 1.00 14.54 99 VAL A CA 1
ATOM 746 C C . VAL A 1 100 ? 18.976 12.650 139.081 1.00 15.33 99 VAL A C 1
ATOM 747 O O . VAL A 1 100 ? 17.775 12.740 139.356 1.00 16.54 99 VAL A O 1
ATOM 751 N N . VAL A 1 101 ? 19.855 12.030 139.866 1.00 15.34 100 VAL A N 1
ATOM 752 C CA . VAL A 1 101 ? 19.485 11.481 141.169 1.00 15.92 100 VAL A CA 1
ATOM 753 C C . VAL A 1 101 ? 20.357 12.165 142.210 1.00 15.47 100 VAL A C 1
ATOM 754 O O . VAL A 1 101 ? 21.586 12.105 142.099 1.00 16.46 100 VAL A O 1
ATOM 758 N N . THR A 1 102 ? 19.747 12.847 143.188 1.00 14.11 101 THR A N 1
ATOM 759 C CA . THR A 1 102 ? 20.543 13.445 144.251 1.00 15.76 101 THR A CA 1
ATOM 760 C C . THR A 1 102 ? 20.329 12.680 145.558 1.00 15.57 101 THR A C 1
ATOM 761 O O . THR A 1 102 ? 19.261 12.109 145.808 1.00 16.20 101 THR A O 1
ATOM 765 N N . LEU A 1 103 ? 21.397 12.609 146.349 1.00 15.90 102 LEU A N 1
ATOM 766 C CA . LEU A 1 103 ? 21.392 11.910 147.631 1.00 14.70 102 LEU A CA 1
ATOM 767 C C . LEU A 1 103 ? 21.728 12.928 148.714 1.00 15.27 102 LEU A C 1
ATOM 768 O O . LEU A 1 103 ? 22.874 13.389 148.777 1.00 15.94 102 LEU A O 1
ATOM 773 N N . GLY A 1 104 ? 20.762 13.271 149.564 1.00 14.37 103 GLY A N 1
ATOM 774 C CA . GLY A 1 104 ? 21.026 14.330 150.536 1.00 17.18 103 GLY A CA 1
ATOM 775 C C . GLY A 1 104 ? 21.520 15.602 149.886 1.00 16.68 103 GLY A C 1
ATOM 776 O O . GLY A 1 104 ? 22.420 16.265 150.416 1.00 15.56 103 GLY A O 1
ATOM 777 N N . GLY A 1 105 ? 21.005 15.925 148.698 1.00 15.48 104 GLY A N 1
ATOM 778 C CA . GLY A 1 105 ? 21.575 17.030 147.951 1.00 15.71 104 GLY A CA 1
ATOM 779 C C . GLY A 1 105 ? 21.264 18.369 148.603 1.00 16.71 104 GLY A C 1
ATOM 780 O O . GLY A 1 105 ? 20.195 18.578 149.175 1.00 17.46 104 GLY A O 1
ATOM 781 N N . ALA A 1 106 ? 22.213 19.295 148.524 1.00 17.39 105 ALA A N 1
ATOM 782 C CA . ALA A 1 106 ? 21.955 20.637 149.067 1.00 18.28 105 ALA A CA 1
ATOM 783 C C . ALA A 1 106 ? 21.313 21.491 147.966 1.00 18.42 105 ALA A C 1
ATOM 784 O O . ALA A 1 106 ? 21.817 22.531 147.530 1.00 19.78 105 ALA A O 1
ATOM 786 N N . ASN A 1 107 ? 20.155 21.016 147.514 1.00 18.09 106 ASN A N 1
ATOM 787 C CA . ASN A 1 107 ? 19.635 21.415 146.203 1.00 18.00 106 ASN A CA 1
ATOM 788 C C . ASN A 1 107 ? 19.093 22.850 146.206 1.00 19.62 106 ASN A C 1
ATOM 789 O O . ASN A 1 107 ? 19.374 23.631 145.286 1.00 20.39 106 ASN A O 1
ATOM 794 N N . ARG A 1 108 ? 18.338 23.228 147.240 1.00 20.39 107 ARG A N 1
ATOM 795 C CA . ARG A 1 108 ? 17.747 24.561 147.285 1.00 21.92 107 A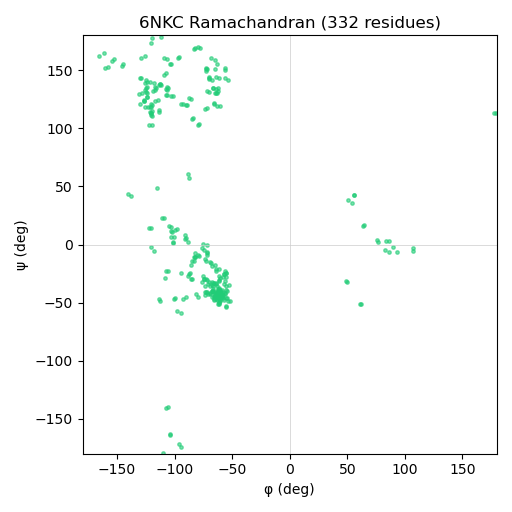RG A CA 1
ATOM 796 C C . ARG A 1 108 ? 18.766 25.659 147.543 1.00 23.49 107 ARG A C 1
ATOM 797 O O . ARG A 1 108 ? 18.391 26.832 147.595 1.00 25.31 107 ARG A O 1
ATOM 805 N N . LEU A 1 109 ? 20.046 25.332 147.711 1.00 23.07 108 LEU A N 1
ATOM 806 C CA . LEU A 1 109 ? 21.036 26.397 147.644 1.00 23.92 108 LEU A CA 1
ATOM 807 C C . LEU A 1 109 ? 21.087 27.015 146.256 1.00 24.23 108 LEU A C 1
ATOM 808 O O . LEU A 1 109 ? 21.570 28.139 146.115 1.00 26.64 108 LEU A O 1
ATOM 813 N N . VAL A 1 110 ? 20.558 26.328 145.245 1.00 22.31 109 VAL A N 1
ATOM 814 C CA . VAL A 1 110 ? 20.584 26.793 143.860 1.00 22.83 109 VAL A CA 1
ATOM 815 C C . VAL A 1 110 ? 19.187 27.136 143.352 1.00 23.62 109 VAL A C 1
ATOM 816 O O . VAL A 1 110 ? 18.980 28.197 142.764 1.00 25.79 109 VAL A O 1
ATOM 820 N N . THR A 1 111 ? 18.216 26.249 143.562 1.00 23.13 110 THR A N 1
ATOM 821 C CA . THR A 1 111 ? 16.869 26.469 143.048 1.00 26.11 110 THR A CA 1
ATOM 822 C C . THR A 1 111 ? 15.865 25.643 143.855 1.00 25.27 110 THR A C 1
ATOM 823 O O . THR A 1 111 ? 16.207 24.601 144.421 1.00 23.65 110 THR A O 1
ATOM 827 N N . ASN A 1 112 ? 14.614 26.124 143.904 1.00 26.21 111 ASN A N 1
ATOM 828 C CA . ASN A 1 112 ? 13.524 25.338 144.470 1.00 26.60 111 ASN A CA 1
ATOM 829 C C . ASN A 1 112 ? 12.900 24.375 143.471 1.00 26.03 111 ASN A C 1
ATOM 830 O O . ASN A 1 112 ? 12.135 23.490 143.877 1.00 25.43 111 ASN A O 1
ATOM 835 N N . THR A 1 113 ? 13.181 24.541 142.179 1.00 25.11 112 THR A N 1
ATOM 836 C CA . THR A 1 113 ? 12.483 23.816 141.119 1.00 25.17 112 THR A CA 1
ATOM 837 C C . THR A 1 113 ? 13.506 23.081 140.271 1.00 23.46 112 THR A C 1
ATOM 838 O O . THR A 1 113 ? 14.485 23.685 139.827 1.00 24.24 112 THR A O 1
ATOM 842 N N . ALA A 1 114 ? 13.277 21.791 140.030 1.00 22.40 113 ALA A N 1
ATOM 843 C CA . ALA A 1 114 ? 14.196 21.037 139.170 1.00 22.41 113 ALA A CA 1
ATOM 844 C C . ALA A 1 114 ? 14.114 21.593 137.752 1.00 23.85 113 ALA A C 1
ATOM 845 O O . ALA A 1 114 ? 13.027 21.597 137.174 1.00 22.75 113 ALA A O 1
ATOM 847 N N . PRO A 1 115 ? 15.216 22.063 137.160 1.00 24.67 114 PRO A N 1
ATOM 848 C CA . PRO A 1 115 ? 15.133 22.723 135.838 1.00 27.93 114 PRO A CA 1
ATOM 849 C C . PRO A 1 115 ? 14.733 21.766 134.718 1.00 26.64 114 PRO A C 1
ATOM 850 O O . PRO A 1 115 ? 15.313 20.693 134.576 1.00 23.87 114 PRO A O 1
ATOM 854 N N . GLN A 1 116 ? 13.789 22.200 133.865 1.00 30.33 115 GLN A N 1
ATOM 855 C CA . GLN A 1 116 ? 13.408 21.414 132.683 1.00 33.22 115 GLN A CA 1
ATOM 856 C C . GLN A 1 116 ? 12.962 20.006 133.061 1.00 30.48 115 GLN A C 1
ATOM 857 O O . GLN A 1 116 ? 13.327 19.036 132.390 1.00 29.21 115 GLN A O 1
ATOM 863 N N . ASN A 1 117 ? 12.171 19.888 134.135 1.00 29.44 116 ASN A N 1
ATOM 864 C CA . ASN A 1 117 ? 11.897 18.583 134.722 1.00 29.98 116 ASN A CA 1
ATOM 865 C C . ASN A 1 117 ? 10.889 17.767 133.927 1.00 34.92 116 ASN A C 1
ATOM 866 O O . ASN A 1 117 ? 10.616 16.616 134.294 1.00 34.45 116 ASN A O 1
ATOM 871 N N . ASP A 1 118 ? 10.349 18.336 132.855 1.00 39.28 117 ASP A N 1
ATOM 872 C CA . ASP A 1 118 ? 9.551 17.625 131.869 1.00 44.34 117 ASP A CA 1
ATOM 873 C C . ASP A 1 118 ? 10.406 16.965 130.788 1.00 42.00 117 ASP A C 1
ATOM 874 O O . ASP A 1 118 ? 9.921 16.065 130.092 1.00 44.40 117 ASP A O 1
ATOM 879 N N . LYS A 1 119 ? 11.661 17.389 130.643 1.00 37.49 118 LYS A N 1
ATOM 880 C CA . LYS A 1 119 ? 12.631 16.814 129.720 1.00 35.94 118 LYS A CA 1
ATOM 881 C C . LYS A 1 119 ? 13.724 16.014 130.418 1.00 30.66 118 LYS A C 1
ATOM 882 O O . LYS A 1 119 ? 14.283 15.086 129.832 1.00 30.90 118 LYS A O 1
ATOM 888 N N . ILE A 1 120 ? 14.053 16.379 131.649 1.00 25.51 119 ILE A N 1
ATOM 889 C CA . ILE A 1 120 ? 15.043 15.679 132.448 1.00 20.54 119 ILE A CA 1
ATOM 890 C C . ILE A 1 120 ? 14.292 15.037 133.597 1.00 20.60 119 ILE A C 1
ATOM 891 O O . ILE A 1 120 ? 13.405 15.665 134.182 1.00 21.25 119 ILE A O 1
ATOM 896 N N . SER A 1 121 ? 14.641 13.799 133.931 1.00 18.71 120 SER A N 1
ATOM 897 C CA . SER A 1 121 ? 13.975 13.089 135.029 1.00 17.56 120 SER A CA 1
ATOM 898 C C . SER A 1 121 ? 14.762 13.270 136.318 1.00 18.24 120 SER A C 1
ATOM 899 O O . SER A 1 121 ? 15.910 12.849 136.386 1.00 19.44 120 SER A O 1
ATOM 902 N N . TYR A 1 122 ? 14.134 13.845 137.353 1.00 17.46 121 TYR A N 1
ATOM 903 C CA . TYR A 1 122 ? 14.826 14.099 138.614 1.00 16.50 121 TYR A CA 1
ATOM 904 C C . TYR A 1 122 ? 14.282 13.231 139.734 1.00 16.12 121 TYR A C 1
ATOM 905 O O . TYR A 1 122 ? 13.065 13.065 139.882 1.00 17.76 121 TYR A O 1
ATOM 914 N N . THR A 1 123 ? 15.204 12.709 140.537 1.00 14.45 122 THR A N 1
ATOM 915 C CA . THR A 1 123 ? 14.891 11.997 141.773 1.00 15.06 122 THR A CA 1
ATOM 916 C C . THR A 1 123 ? 15.755 12.558 142.902 1.00 14.25 122 THR A C 1
ATOM 917 O O . THR A 1 123 ? 16.984 12.640 142.771 1.00 14.66 122 THR A O 1
ATOM 921 N N . SER A 1 124 ? 15.118 12.909 144.026 1.00 13.89 123 SER A N 1
ATOM 922 C CA . SER A 1 124 ? 15.818 13.451 145.193 1.00 13.82 123 SER A CA 1
ATOM 923 C C . SER A 1 124 ? 15.534 12.534 146.374 1.00 13.12 123 SER A C 1
ATOM 924 O O . SER A 1 124 ? 14.391 12.446 146.829 1.00 14.53 123 SER A O 1
ATOM 927 N N . ILE A 1 125 ? 16.573 11.867 146.870 1.00 12.95 124 ILE A N 1
ATOM 928 C CA . ILE A 1 125 ? 16.455 10.895 147.963 1.00 12.70 124 ILE A CA 1
ATOM 929 C C . ILE A 1 125 ? 17.063 11.541 149.196 1.00 14.39 124 ILE A C 1
ATOM 930 O O . ILE A 1 125 ? 18.145 12.134 149.109 1.00 14.71 124 ILE A O 1
ATOM 935 N N . TYR A 1 126 ? 16.376 11.452 150.340 1.00 13.82 125 TYR A N 1
ATOM 936 C CA . TYR A 1 126 ? 16.935 12.078 151.538 1.00 14.26 125 TYR A CA 1
ATOM 937 C C . TYR A 1 126 ? 16.399 11.355 152.768 1.00 14.78 125 TYR A C 1
ATOM 938 O O . TYR A 1 126 ? 15.357 10.704 152.712 1.00 15.30 125 TYR A O 1
ATOM 947 N N . SER A 1 127 ? 17.131 11.473 153.879 1.00 14.05 126 SER A N 1
ATOM 948 C CA . SER A 1 127 ? 16.835 10.717 155.094 1.00 13.54 126 SER A CA 1
ATOM 949 C C . SER A 1 127 ? 16.498 11.640 156.257 1.00 14.54 126 SER A C 1
ATOM 950 O O . SER A 1 127 ? 17.184 12.643 156.460 1.00 14.63 126 SER A O 1
ATOM 953 N N . THR A 1 128 ? 15.489 11.267 157.065 1.00 14.73 127 THR A N 1
ATOM 954 C CA . THR A 1 128 ? 15.163 12.112 158.223 1.00 18.15 127 THR A CA 1
ATOM 955 C C . THR A 1 128 ? 16.260 12.089 159.283 1.00 17.94 127 THR A C 1
ATOM 956 O O . THR A 1 128 ? 16.268 12.946 160.174 1.00 19.06 127 THR A O 1
ATOM 960 N N . SER A 1 129 ? 17.174 11.128 159.218 1.00 18.05 128 SER A N 1
ATOM 961 C CA . SER A 1 129 ? 18.330 11.073 160.108 1.00 19.84 128 SER A CA 1
ATOM 962 C C . SER A 1 129 ? 19.542 11.809 159.563 1.00 18.70 128 SER A C 1
ATOM 963 O O . SER A 1 129 ? 20.627 11.694 160.142 1.00 20.30 128 SER A O 1
ATOM 966 N N . ASP A 1 130 ? 19.411 12.513 158.430 1.00 16.32 129 ASP A N 1
ATOM 967 C CA . ASP A 1 130 ? 20.538 13.270 157.901 1.00 17.27 129 ASP A CA 1
ATOM 968 C C . ASP A 1 130 ? 20.785 14.496 158.779 1.00 18.71 129 ASP A C 1
ATOM 969 O O . ASP A 1 130 ? 19.923 15.369 158.879 1.00 20.68 129 ASP A O 1
ATOM 974 N N . TYR A 1 131 ? 21.956 14.568 159.397 1.00 17.10 130 TYR A N 1
ATOM 975 C CA . TYR A 1 131 ? 22.295 15.701 160.259 1.00 18.15 130 TYR A CA 1
ATOM 976 C C . TYR A 1 131 ? 23.215 16.700 159.572 1.00 18.41 130 TYR A C 1
ATOM 977 O O . TYR A 1 131 ? 23.637 17.682 160.206 1.00 20.33 130 TYR A O 1
ATOM 986 N N . ILE A 1 132 ? 23.564 16.465 158.311 1.00 16.96 131 ILE A N 1
ATOM 987 C CA . ILE A 1 132 ? 24.459 17.360 157.569 1.00 17.11 131 ILE A CA 1
ATOM 988 C C . ILE A 1 132 ? 23.679 18.286 156.643 1.00 19.37 131 ILE A C 1
ATOM 989 O O . ILE A 1 132 ? 23.958 19.484 156.580 1.00 22.17 131 ILE A O 1
ATOM 994 N N . VAL A 1 133 ? 22.734 17.736 155.880 1.00 16.81 132 VAL A N 1
ATOM 995 C CA . VAL A 1 133 ? 21.878 18.511 154.979 1.00 16.45 132 VAL A CA 1
ATOM 996 C C . VAL A 1 133 ? 20.424 18.294 155.393 1.00 17.93 132 VAL A C 1
ATOM 997 O O . VAL A 1 133 ? 19.917 17.162 155.323 1.00 18.88 132 VAL A O 1
ATOM 1001 N N . LEU A 1 134 ? 19.742 19.372 155.796 1.00 18.22 133 LEU A N 1
ATOM 1002 C CA . LEU A 1 134 ? 18.320 19.277 156.117 1.00 18.67 133 LEU A CA 1
ATOM 1003 C C . LEU A 1 134 ? 17.492 18.838 154.900 1.00 16.50 133 LEU A C 1
ATOM 1004 O O . LEU A 1 134 ? 17.764 19.236 153.756 1.00 16.99 133 LEU A O 1
ATOM 1009 N N . ASN A 1 135 ? 16.460 18.018 155.156 1.00 15.59 134 ASN A N 1
ATOM 1010 C CA . ASN A 1 135 ? 15.653 17.497 154.053 1.00 16.29 134 ASN A CA 1
ATOM 1011 C C . ASN A 1 135 ? 14.966 18.624 153.288 1.00 16.29 134 ASN A C 1
ATOM 1012 O O . ASN A 1 135 ? 14.710 18.481 152.088 1.00 17.60 134 ASN A O 1
ATOM 1017 N N . SER A 1 136 ? 14.616 19.723 153.974 1.00 16.80 135 SER A N 1
ATOM 1018 C CA . SER A 1 136 ? 13.978 20.851 153.294 1.00 18.63 135 SER A CA 1
ATOM 1019 C C . SER A 1 136 ? 14.879 21.447 152.213 1.00 18.49 135 SER A C 1
ATOM 1020 O O . SER A 1 136 ? 14.370 22.031 151.243 1.00 20.57 135 SER A O 1
ATOM 1023 N N . LEU A 1 137 ? 16.202 21.311 152.362 1.00 16.73 136 LEU A N 1
ATOM 1024 C CA . LEU A 1 137 ? 17.136 21.718 151.304 1.00 19.44 136 LEU A CA 1
ATOM 1025 C C . LEU A 1 137 ? 17.144 20.741 150.138 1.00 19.04 136 LEU A C 1
ATOM 1026 O O . LEU A 1 137 ? 17.459 21.123 149.004 1.00 19.18 136 LEU A O 1
ATOM 1031 N N . SER A 1 138 ? 16.866 19.472 150.400 1.00 18.31 137 SER A N 1
ATOM 1032 C CA . SER A 1 138 ? 16.978 18.452 149.358 1.00 17.11 137 SER A CA 1
ATOM 1033 C C . SER A 1 138 ? 15.719 18.326 148.523 1.00 18.87 137 SER A C 1
ATOM 1034 O O . SER A 1 138 ? 15.805 17.960 147.348 1.00 17.32 137 SER A O 1
ATOM 1037 N N . LYS A 1 139 ? 14.551 18.611 149.113 1.00 20.85 138 LYS A N 1
ATOM 1038 C CA . LYS A 1 139 ? 13.290 18.469 148.390 1.00 23.64 138 LYS A CA 1
ATOM 1039 C C . LYS A 1 139 ? 13.241 19.438 147.204 1.00 22.79 138 LYS A C 1
ATOM 1040 O O . LYS A 1 139 ? 13.566 20.618 147.339 1.00 23.22 138 LYS A O 1
ATOM 1046 N N . LEU A 1 140 ? 12.896 18.921 146.026 1.00 20.97 139 LEU A N 1
ATOM 1047 C CA . LEU A 1 140 ? 12.982 19.687 144.784 1.00 22.16 139 LEU A CA 1
ATOM 1048 C C . LEU A 1 140 ? 11.640 19.639 144.065 1.00 22.85 139 LEU A C 1
ATOM 1049 O O . LEU A 1 140 ? 11.141 18.555 143.752 1.00 22.25 139 LEU A O 1
ATOM 1054 N N . ASP A 1 141 ? 11.064 20.809 143.773 1.00 26.24 140 ASP A N 1
ATOM 1055 C CA . ASP A 1 141 ? 9.797 20.837 143.053 1.00 27.89 140 ASP A CA 1
ATOM 1056 C C . ASP A 1 141 ? 10.004 20.273 141.647 1.00 26.49 140 ASP A C 1
ATOM 1057 O O . ASP A 1 141 ? 10.928 20.679 140.936 1.00 26.20 140 ASP A O 1
ATOM 1062 N N . GLY A 1 142 ? 9.147 19.340 141.255 1.00 25.08 141 GLY A N 1
ATOM 1063 C CA . GLY A 1 142 ? 9.253 18.695 139.961 1.00 25.74 141 GLY A CA 1
ATOM 1064 C C . GLY A 1 142 ? 10.110 17.448 139.950 1.00 24.76 141 GLY A C 1
ATOM 1065 O O . GLY A 1 142 ? 10.228 16.800 138.887 1.00 26.59 141 GLY A O 1
ATOM 1066 N N . ALA A 1 143 ? 10.707 17.093 141.085 1.00 21.66 142 ALA A N 1
ATOM 1067 C CA . ALA A 1 143 ? 11.423 15.839 141.260 1.00 21.26 142 ALA A CA 1
ATOM 1068 C C . ALA A 1 143 ? 10.525 14.797 141.918 1.00 21.86 142 ALA A C 1
ATOM 1069 O O . ALA A 1 143 ? 9.511 15.121 142.545 1.00 22.70 142 ALA A O 1
ATOM 1071 N N . ASN A 1 144 ? 10.909 13.531 141.763 1.00 20.43 143 ASN A N 1
ATOM 1072 C CA . ASN A 1 144 ? 10.394 12.480 142.633 1.00 21.07 143 ASN A CA 1
ATOM 1073 C C . ASN A 1 144 ? 11.171 12.586 143.935 1.00 18.96 143 ASN A C 1
ATOM 1074 O O . ASN A 1 144 ? 12.345 12.208 144.003 1.00 18.05 143 ASN A O 1
ATOM 1079 N N . ASN A 1 145 ? 10.522 13.136 144.955 1.00 19.01 144 ASN A N 1
ATOM 1080 C CA . ASN A 1 145 ? 11.125 13.305 146.270 1.00 17.87 144 ASN A CA 1
ATOM 1081 C C . ASN A 1 145 ? 10.831 12.067 147.103 1.00 19.29 144 ASN A C 1
ATOM 1082 O O . ASN A 1 145 ? 9.659 11.728 147.323 1.00 21.14 144 ASN A O 1
ATOM 1087 N N . VAL A 1 146 ? 11.891 11.389 147.548 1.00 16.88 145 VAL A N 1
ATOM 1088 C CA . VAL A 1 146 ? 11.784 10.119 148.266 1.00 16.99 145 VAL A CA 1
ATOM 1089 C C . VAL A 1 146 ? 12.425 10.310 149.639 1.00 16.78 145 VAL A C 1
ATOM 1090 O O . VAL A 1 146 ? 13.650 10.483 149.748 1.00 16.71 145 VAL A O 1
ATOM 1094 N N . GLN A 1 147 ? 11.612 10.243 150.690 1.00 17.34 146 GLN A N 1
ATOM 1095 C CA . GLN A 1 147 ? 12.114 10.433 152.049 1.00 17.85 146 GLN A CA 1
ATOM 1096 C C . GLN A 1 147 ? 12.221 9.083 152.742 1.00 19.16 146 GLN A C 1
ATOM 1097 O O . GLN A 1 147 ? 11.243 8.325 152.774 1.00 21.71 146 GLN A O 1
ATOM 1103 N N . ILE A 1 148 ? 13.398 8.789 153.299 1.00 16.75 147 ILE A N 1
ATOM 1104 C CA . ILE A 1 148 ? 13.581 7.558 154.057 1.00 18.11 147 ILE A CA 1
ATOM 1105 C C . ILE A 1 148 ? 13.980 7.900 155.496 1.00 18.85 147 ILE A C 1
ATOM 1106 O O . ILE A 1 148 ? 14.157 9.072 155.850 1.00 17.71 147 ILE A O 1
ATOM 1111 N N . SER A 1 149 ? 14.142 6.890 156.338 1.00 20.68 148 SER A N 1
ATOM 1112 C CA . SER A 1 149 ? 14.542 7.139 157.719 1.00 21.66 148 SER A CA 1
ATOM 1113 C C . SER A 1 149 ? 15.734 6.255 158.070 1.00 22.28 148 SER A C 1
ATOM 1114 O O . SER A 1 149 ? 16.036 5.275 157.375 1.00 22.62 148 SER A O 1
ATOM 1117 N N . GLY A 1 150 ? 16.435 6.651 159.126 1.00 21.45 149 GLY A N 1
ATOM 1118 C CA . GLY A 1 150 ? 17.448 5.819 159.758 1.00 23.58 149 GLY A CA 1
ATOM 1119 C C . GLY A 1 150 ? 18.829 5.824 159.137 1.00 24.39 149 GLY A C 1
ATOM 1120 O O . GLY A 1 150 ? 19.751 5.253 159.735 1.00 28.90 149 GLY A O 1
ATOM 1121 N N . VAL A 1 151 ? 19.033 6.487 158.009 1.00 19.97 150 VAL A N 1
ATOM 1122 C CA . VAL A 1 151 ? 20.315 6.472 157.315 1.00 18.61 150 VAL A CA 1
ATOM 1123 C C . VAL A 1 151 ? 21.006 7.815 157.507 1.00 17.06 150 VAL A C 1
ATOM 1124 O O . VAL A 1 151 ? 20.382 8.888 157.381 1.00 17.25 150 VAL A O 1
ATOM 1128 N N . SER A 1 152 ? 22.302 7.762 157.796 1.00 16.11 151 SER A N 1
ATOM 1129 C CA . SER A 1 152 ? 23.075 8.984 157.961 1.00 15.39 151 SER A CA 1
ATOM 1130 C C . SER A 1 152 ? 23.454 9.579 156.605 1.00 14.97 151 SER A C 1
ATOM 1131 O O . SER A 1 152 ? 23.328 8.937 155.558 1.00 14.81 151 SER A O 1
ATOM 1134 N N . HIS A 1 153 ? 23.973 10.807 156.652 1.00 14.84 152 HIS A N 1
ATOM 1135 C CA . HIS A 1 153 ? 24.383 11.527 155.434 1.00 14.57 152 HIS A CA 1
ATOM 1136 C C . HIS A 1 153 ? 25.388 10.737 154.596 1.00 14.51 152 HIS A C 1
ATOM 1137 O O . HIS A 1 153 ? 25.182 10.511 153.395 1.00 14.79 152 HIS A O 1
ATOM 1144 N N . VAL A 1 154 ? 26.485 10.292 155.216 1.00 14.42 153 VAL A N 1
ATOM 1145 C CA . VAL A 1 154 ? 27.451 9.463 154.493 1.00 15.52 153 VAL A CA 1
ATOM 1146 C C . VAL A 1 154 ? 26.891 8.067 154.243 1.00 14.79 153 VAL A C 1
ATOM 1147 O O . VAL A 1 154 ? 27.236 7.418 153.235 1.00 16.05 153 VAL A O 1
ATOM 1151 N N . GLY A 1 155 ? 26.036 7.583 155.154 1.00 15.05 154 GLY A N 1
ATOM 1152 C CA . GLY A 1 155 ? 25.359 6.301 154.978 1.00 14.42 154 GLY A CA 1
ATOM 1153 C C . GLY A 1 155 ? 24.570 6.188 153.691 1.00 15.10 154 GLY A C 1
ATOM 1154 O O . GLY A 1 155 ? 24.358 5.077 153.190 1.00 14.56 154 GLY A O 1
ATOM 1155 N N . LEU A 1 156 ? 24.090 7.322 153.164 1.00 14.71 155 LEU A N 1
ATOM 1156 C CA . LEU A 1 156 ? 23.394 7.328 151.876 1.00 14.15 155 LEU A CA 1
ATOM 1157 C C . LEU A 1 156 ? 24.231 6.719 150.751 1.00 14.98 155 LEU A C 1
ATOM 1158 O O . LEU A 1 156 ? 23.665 6.303 149.729 1.00 16.85 155 LEU A O 1
ATOM 1163 N N . LEU A 1 157 ? 25.558 6.729 150.884 1.00 13.08 156 LEU A N 1
ATOM 1164 C CA . LEU A 1 157 ? 26.465 6.187 149.866 1.00 14.33 156 LEU A CA 1
ATOM 1165 C C . LEU A 1 157 ? 26.643 4.675 149.970 1.00 15.38 156 LEU A C 1
ATOM 1166 O O . LEU A 1 157 ? 27.233 4.069 149.061 1.00 14.79 156 LEU A O 1
ATOM 1171 N N . PHE A 1 158 ? 26.158 4.050 151.057 1.00 15.66 157 PHE A N 1
ATOM 1172 C CA . PHE A 1 158 ? 26.469 2.653 151.374 1.00 16.29 157 PHE A CA 1
ATOM 1173 C C . PHE A 1 158 ? 25.246 1.946 151.920 1.00 17.82 157 PHE A C 1
ATOM 1174 O O . PHE A 1 158 ? 25.331 1.185 152.895 1.00 20.30 157 PHE A O 1
ATOM 1182 N N . SER A 1 159 ? 24.097 2.178 151.290 1.00 17.07 158 SER A N 1
ATOM 1183 C CA . SER A 1 159 ? 22.799 1.714 151.751 1.00 18.27 158 SER A CA 1
ATOM 1184 C C . SER A 1 159 ? 22.112 0.896 150.668 1.00 18.80 158 SER A C 1
ATOM 1185 O O . SER A 1 159 ? 21.946 1.376 149.544 1.00 18.30 158 SER A O 1
ATOM 1188 N N . SER A 1 160 ? 21.683 -0.320 151.000 1.00 22.87 159 SER A N 1
ATOM 1189 C CA . SER A 1 160 ? 20.998 -1.120 149.980 1.00 24.43 159 SER A CA 1
ATOM 1190 C C . SER A 1 160 ? 19.664 -0.494 149.599 1.00 24.00 159 SER A C 1
ATOM 1191 O O . SER A 1 160 ? 19.231 -0.589 148.441 1.00 23.17 159 SER A O 1
ATOM 1194 N N . LYS A 1 161 ? 18.979 0.112 150.567 1.00 23.95 160 LYS A N 1
ATOM 1195 C CA . LYS A 1 161 ? 17.718 0.780 150.266 1.00 26.15 160 LYS A CA 1
ATOM 1196 C C . LYS A 1 161 ? 17.933 1.934 149.305 1.00 23.33 160 LYS A C 1
ATOM 1197 O O . LYS A 1 161 ? 17.217 2.061 148.295 1.00 23.38 160 LYS A O 1
ATOM 1203 N N . VAL A 1 162 ? 18.927 2.777 149.588 1.00 19.69 161 VAL A N 1
ATOM 1204 C CA . VAL A 1 162 ? 19.245 3.879 148.677 1.00 18.25 161 VAL A CA 1
ATOM 1205 C C . VAL A 1 162 ? 19.660 3.347 147.297 1.00 17.24 161 VAL A C 1
ATOM 1206 O O . VAL A 1 162 ? 19.283 3.917 146.263 1.00 17.06 161 VAL A O 1
ATOM 1210 N N . ASN A 1 163 ? 20.453 2.267 147.253 1.00 15.97 162 ASN A N 1
ATOM 1211 C CA . ASN A 1 163 ? 20.886 1.709 145.967 1.00 15.93 162 ASN A CA 1
ATOM 1212 C C . ASN A 1 163 ? 19.687 1.413 145.064 1.00 16.64 162 ASN A C 1
ATOM 1213 O O . ASN A 1 163 ? 19.669 1.776 143.870 1.00 16.51 162 ASN A O 1
ATOM 1218 N N . ALA A 1 164 ? 18.680 0.741 145.621 1.00 17.30 163 ALA A N 1
ATOM 1219 C CA . ALA A 1 164 ? 17.483 0.405 144.846 1.00 18.38 163 ALA A CA 1
ATOM 1220 C C . ALA A 1 164 ? 16.790 1.672 144.333 1.00 18.61 163 ALA A C 1
ATOM 1221 O O . ALA A 1 164 ? 16.288 1.702 143.193 1.00 18.51 163 ALA A O 1
ATOM 1223 N N . LEU A 1 165 ? 16.742 2.720 145.167 1.00 18.03 164 LEU A N 1
ATOM 1224 C CA . LEU A 1 165 ? 16.138 3.995 144.785 1.00 18.74 164 LEU A CA 1
ATOM 1225 C C . LEU A 1 165 ? 16.930 4.681 143.686 1.00 18.03 164 LEU A C 1
ATOM 1226 O O . LEU A 1 165 ? 16.345 5.377 142.840 1.00 17.78 164 LEU A O 1
ATOM 1231 N N . ILE A 1 166 ? 18.253 4.508 143.695 1.00 15.80 165 ILE A N 1
ATOM 1232 C CA . ILE A 1 166 ? 19.085 5.070 142.640 1.00 15.49 165 ILE A CA 1
ATOM 1233 C C . ILE A 1 166 ? 18.802 4.365 141.317 1.00 16.81 165 ILE A C 1
ATOM 1234 O O . ILE A 1 166 ? 18.640 5.014 140.275 1.00 16.84 165 ILE A O 1
ATOM 1239 N N . LYS A 1 167 ? 18.726 3.031 141.350 1.00 16.65 166 LYS A N 1
ATOM 1240 C CA . LYS A 1 167 ? 18.408 2.267 140.143 1.00 18.16 166 LYS A CA 1
ATOM 1241 C C . LYS A 1 167 ? 17.062 2.700 139.568 1.00 19.04 166 LYS A C 1
ATOM 1242 O O . LYS A 1 167 ? 16.928 2.901 138.347 1.00 19.39 166 LYS 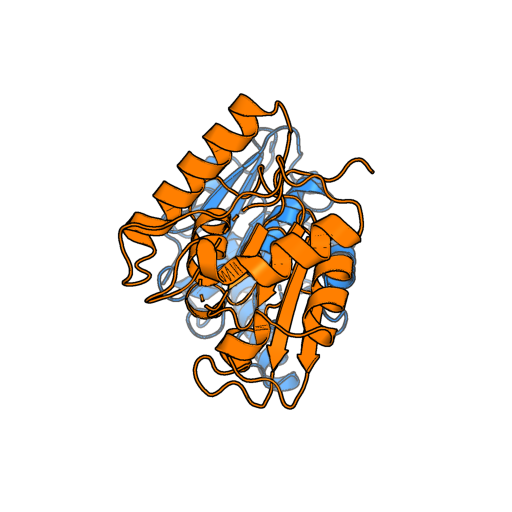A O 1
ATOM 1248 N N . ASP A 1 168 ? 16.059 2.886 140.437 1.00 18.44 167 ASP A N 1
ATOM 1249 C CA . ASP A 1 168 ? 14.766 3.386 139.975 1.00 21.04 167 ASP A CA 1
ATOM 1250 C C . ASP A 1 168 ? 14.917 4.773 139.358 1.00 19.67 167 ASP A C 1
ATOM 1251 O O . ASP A 1 168 ? 14.334 5.065 138.305 1.00 20.28 167 ASP A O 1
ATOM 1256 N N . GLY A 1 169 ? 15.707 5.632 140.005 1.00 16.78 168 GLY A N 1
ATOM 1257 C CA . GLY A 1 169 ? 15.871 6.991 139.519 1.00 17.52 168 GLY A CA 1
ATOM 1258 C C . GLY A 1 169 ? 16.569 7.063 138.177 1.00 17.40 168 GLY A C 1
ATOM 1259 O O . GLY A 1 169 ? 16.291 7.965 137.378 1.00 17.92 168 GLY A O 1
ATOM 1260 N N . LEU A 1 170 ? 17.496 6.146 137.924 1.00 15.65 169 LEU A N 1
ATOM 1261 C CA . LEU A 1 170 ? 18.237 6.119 136.668 1.00 17.30 169 LEU A CA 1
ATOM 1262 C C . LEU A 1 170 ? 17.457 5.483 135.528 1.00 20.02 169 LEU A C 1
ATOM 1263 O O . LEU A 1 170 ? 17.917 5.546 134.383 1.00 21.39 169 LEU A O 1
ATOM 1268 N N . THR A 1 171 ? 16.308 4.865 135.810 1.00 20.13 170 THR A N 1
ATOM 1269 C CA . THR A 1 171 ? 15.511 4.214 134.769 1.00 23.21 170 THR A CA 1
ATOM 1270 C C . THR A 1 171 ? 14.095 4.779 134.704 1.00 26.73 170 THR A C 1
ATOM 1271 O O . THR A 1 171 ? 13.223 4.192 134.045 1.00 30.56 170 THR A O 1
ATOM 1275 N N . ALA A 1 172 ? 13.863 5.924 135.342 1.00 27.02 171 ALA A N 1
ATOM 1276 C CA . ALA A 1 172 ? 12.548 6.550 135.362 1.00 32.27 171 ALA A CA 1
ATOM 1277 C C . ALA A 1 172 ? 12.148 6.976 133.954 1.00 38.27 171 ALA A C 1
ATOM 1278 O O . ALA A 1 172 ? 13.000 7.249 133.105 1.00 37.19 171 ALA A O 1
ATOM 1280 N N . SER A 1 173 ? 10.839 6.991 133.700 1.00 44.54 172 SER A N 1
ATOM 1281 C CA . SER A 1 173 ? 10.313 7.267 132.359 1.00 51.00 172 SER A CA 1
ATOM 1282 C C . SER A 1 173 ? 9.817 8.707 132.266 1.00 54.21 172 SER A C 1
ATOM 1283 O O . SER A 1 173 ? 10.164 9.541 133.109 1.00 53.47 172 SER A O 1
ATOM 1286 N N . ALA B 1 2 ? 4.840 -26.964 143.640 1.00 74.25 1 ALA B N 1
ATOM 1287 C CA . ALA B 1 2 ? 3.898 -27.493 144.621 1.00 74.70 1 ALA B CA 1
ATOM 1288 C C . ALA B 1 2 ? 3.270 -26.366 145.438 1.00 70.80 1 ALA B C 1
ATOM 1289 O O . ALA B 1 2 ? 2.117 -26.459 145.861 1.00 71.06 1 ALA B O 1
ATOM 1291 N N . SER B 1 3 ? 4.031 -25.295 145.651 1.00 66.70 2 SER B N 1
ATOM 1292 C CA . SER B 1 3 ? 3.532 -24.169 146.427 1.00 61.18 2 SER B CA 1
ATOM 1293 C C . SER B 1 3 ? 3.424 -22.926 145.547 1.00 51.94 2 SER B C 1
ATOM 1294 O O . SER B 1 3 ? 3.878 -21.843 145.933 1.00 50.96 2 SER B O 1
ATOM 1297 N N . HIS B 1 4 ? 2.811 -23.076 144.374 1.00 44.38 3 HIS B N 1
ATOM 1298 C CA . HIS B 1 4 ? 2.719 -21.983 143.415 1.00 35.77 3 HIS B CA 1
ATOM 1299 C C . HIS B 1 4 ? 1.834 -20.849 143.921 1.00 30.31 3 HIS B C 1
ATOM 1300 O O . HIS B 1 4 ? 0.773 -21.086 144.505 1.00 29.94 3 HIS B O 1
ATOM 1307 N N . ASN B 1 5 ? 2.251 -19.610 143.641 1.00 26.04 4 ASN B N 1
ATOM 1308 C CA . ASN B 1 5 ? 1.353 -18.473 143.753 1.00 23.26 4 ASN B CA 1
ATOM 1309 C C . ASN B 1 5 ? 0.115 -18.696 142.881 1.00 22.36 4 ASN B C 1
ATOM 1310 O O . ASN B 1 5 ? 0.201 -19.327 141.821 1.00 22.84 4 ASN B O 1
ATOM 1315 N N . PRO B 1 6 ? -1.033 -18.137 143.263 1.00 21.26 5 PRO B N 1
ATOM 1316 C CA . PRO B 1 6 ? -2.141 -18.012 142.309 1.00 20.12 5 PRO B CA 1
ATOM 1317 C C . PRO B 1 6 ? -1.640 -17.301 141.058 1.00 18.52 5 PRO B C 1
ATOM 1318 O O . PRO B 1 6 ? -0.836 -16.371 141.155 1.00 19.00 5 PRO B O 1
ATOM 1322 N N . VAL B 1 7 ? -2.116 -17.734 139.886 1.00 18.50 6 VAL B N 1
ATOM 1323 C CA . VAL B 1 7 ? -1.749 -17.121 138.605 1.00 17.33 6 VAL B CA 1
ATOM 1324 C C . VAL B 1 7 ? -2.944 -16.326 138.098 1.00 18.47 6 VAL B C 1
ATOM 1325 O O . VAL B 1 7 ? -4.064 -16.846 138.034 1.00 18.96 6 VAL B O 1
ATOM 1329 N N . VAL B 1 8 ? -2.707 -15.071 137.741 1.00 15.75 7 VAL B N 1
ATOM 1330 C CA . VAL B 1 8 ? -3.711 -14.219 137.118 1.00 15.84 7 VAL B CA 1
ATOM 1331 C C . VAL B 1 8 ? -3.316 -13.989 135.666 1.00 15.71 7 VAL B C 1
ATOM 1332 O O . VAL B 1 8 ? -2.190 -13.549 135.370 1.00 15.70 7 VAL B O 1
ATOM 1344 N N . VAL B 1 10 ? -3.984 -12.266 131.902 1.00 15.83 9 VAL B N 1
ATOM 1345 C CA . VAL B 1 10 ? -4.467 -10.938 131.499 1.00 16.45 9 VAL B CA 1
ATOM 1346 C C . VAL B 1 10 ? -4.486 -10.863 129.961 1.00 16.27 9 VAL B C 1
ATOM 1347 O O . VAL B 1 10 ? -3.425 -10.848 129.317 1.00 15.38 9 VAL B O 1
ATOM 1351 N N . HIS B 1 11 ? -5.692 -10.772 129.366 1.00 15.33 10 HIS B N 1
ATOM 1352 C CA . HIS B 1 11 ? -5.847 -10.748 127.909 1.00 14.41 10 HIS B CA 1
ATOM 1353 C C . HIS B 1 11 ? -5.627 -9.343 127.313 1.00 15.92 10 HIS B C 1
ATOM 1354 O O . HIS B 1 11 ? -5.538 -8.328 128.021 1.00 16.91 10 HIS B O 1
ATOM 1361 N N . GLY B 1 12 ? -5.539 -9.308 125.971 1.00 17.70 11 GLY B N 1
ATOM 1362 C CA . GLY B 1 12 ? -5.270 -8.108 125.205 1.00 19.06 11 GLY B CA 1
ATOM 1363 C C . GLY B 1 12 ? -6.501 -7.535 124.523 1.00 18.23 11 GLY B C 1
ATOM 1364 O O . GLY B 1 12 ? -7.646 -7.843 124.8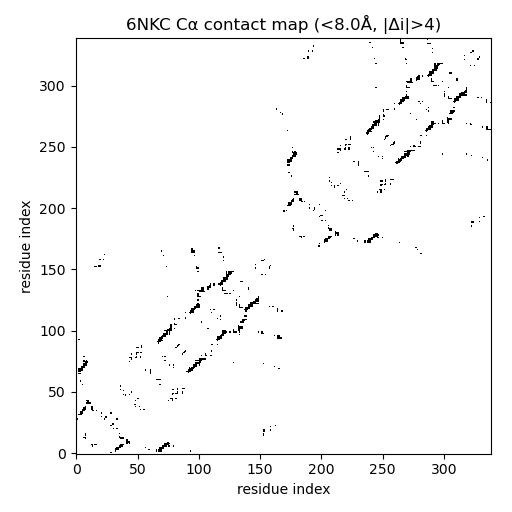73 1.00 17.81 11 GLY B O 1
ATOM 1365 N N . ILE B 1 13 ? -6.259 -6.661 123.539 1.00 18.72 12 ILE B N 1
ATOM 1366 C CA . ILE B 1 13 ? -7.370 -5.990 122.855 1.00 21.59 12 ILE B CA 1
ATOM 1367 C C . ILE B 1 13 ? -8.229 -7.003 122.114 1.00 22.14 12 ILE B C 1
ATOM 1368 O O . ILE B 1 13 ? -7.714 -7.881 121.413 1.00 22.78 12 ILE B O 1
ATOM 1373 N N . GLY B 1 14 ? -9.555 -6.886 122.271 1.00 21.18 13 GLY B N 1
ATOM 1374 C CA . GLY B 1 14 ? -10.467 -7.832 121.642 1.00 22.76 13 GLY B CA 1
ATOM 1375 C C . GLY B 1 14 ? -10.311 -9.252 122.180 1.00 22.64 13 GLY B C 1
ATOM 1376 O O . GLY B 1 14 ? -10.771 -10.217 121.556 1.00 24.30 13 GLY B O 1
ATOM 1377 N N . GLY B 1 15 ? -9.667 -9.388 123.337 1.00 21.44 14 GLY B N 1
ATOM 1378 C CA . GLY B 1 15 ? -9.450 -10.678 123.949 1.00 20.35 14 GLY B CA 1
ATOM 1379 C C . GLY B 1 15 ? -10.510 -10.981 124.985 1.00 19.75 14 GLY B C 1
ATOM 1380 O O . GLY B 1 15 ? -11.510 -10.269 125.120 1.00 19.99 14 GLY B O 1
ATOM 1381 N N . ALA B 1 16 ? -10.278 -12.071 125.721 1.00 17.23 15 ALA B N 1
ATOM 1382 C CA . ALA B 1 16 ? -11.201 -12.557 126.734 1.00 17.28 15 ALA B CA 1
ATOM 1383 C C . ALA B 1 16 ? -10.504 -13.570 127.621 1.00 17.66 15 ALA B C 1
ATOM 1384 O O . ALA B 1 16 ? -9.486 -14.169 127.248 1.00 17.55 15 ALA B O 1
ATOM 1386 N N . ASP B 1 17 ? -11.115 -13.811 128.789 1.00 17.18 16 ASP B N 1
ATOM 1387 C CA . ASP B 1 17 ? -10.549 -14.818 129.686 1.00 16.46 16 ASP B CA 1
ATOM 1388 C C . ASP B 1 17 ? -10.319 -16.165 128.997 1.00 18.25 16 ASP B C 1
ATOM 1389 O O . ASP B 1 17 ? -9.298 -16.823 129.245 1.00 17.44 16 ASP B O 1
ATOM 1394 N N . TYR B 1 18 ? -11.201 -16.550 128.061 1.00 18.96 17 TYR B N 1
ATOM 1395 C CA . TYR B 1 18 ? -11.076 -17.865 127.449 1.00 17.89 17 TYR B CA 1
ATOM 1396 C C . TYR B 1 18 ? -9.890 -17.957 126.498 1.00 16.64 17 TYR B C 1
ATOM 1397 O O . TYR B 1 18 ? -9.550 -19.063 126.075 1.00 16.50 17 TYR B O 1
ATOM 1406 N N . ASN B 1 19 ? -9.230 -16.841 126.192 1.00 16.72 18 ASN B N 1
ATOM 1407 C CA . ASN B 1 19 ? -7.990 -16.902 125.418 1.00 16.61 18 ASN B CA 1
ATOM 1408 C C . ASN B 1 19 ? -6.965 -17.822 126.081 1.00 16.79 18 ASN B C 1
ATOM 1409 O O . ASN B 1 19 ? -6.050 -18.308 125.412 1.00 17.68 18 ASN B O 1
ATOM 1414 N N . PHE B 1 20 ? -7.062 -18.015 127.401 1.00 14.59 19 PHE B N 1
ATOM 1415 C CA . PHE B 1 20 ? -6.032 -18.702 128.170 1.00 14.04 19 PHE B CA 1
ATOM 1416 C C . PHE B 1 20 ? -6.356 -20.168 128.412 1.00 15.33 19 PHE B C 1
ATOM 1417 O O . PHE B 1 20 ? -5.685 -20.800 129.235 1.00 15.79 19 PHE B O 1
ATOM 1425 N N . ILE B 1 21 ? -7.351 -20.721 127.707 1.00 16.23 20 ILE B N 1
ATOM 1426 C CA . ILE B 1 21 ? -7.776 -22.097 127.974 1.00 17.45 20 ILE B CA 1
ATOM 1427 C C . ILE B 1 21 ? -6.626 -23.077 127.741 1.00 18.29 20 ILE B C 1
ATOM 1428 O O . ILE B 1 21 ? -6.459 -24.063 128.484 1.00 18.30 20 ILE B O 1
ATOM 1433 N N . GLY B 1 22 ? -5.828 -22.842 126.701 1.00 17.67 21 GLY B N 1
ATOM 1434 C CA . GLY B 1 22 ? -4.709 -23.739 126.436 1.00 17.65 21 GLY B CA 1
ATOM 1435 C C . GLY B 1 22 ? -3.628 -23.627 127.495 1.00 16.75 21 GLY B C 1
ATOM 1436 O O . GLY B 1 22 ? -3.065 -24.641 127.941 1.00 17.04 21 GLY B O 1
ATOM 1437 N N . ILE B 1 23 ? -3.315 -22.398 127.915 1.00 14.16 22 ILE B N 1
ATOM 1438 C CA . ILE B 1 23 ? -2.270 -22.218 128.927 1.00 15.10 22 ILE B CA 1
ATOM 1439 C C . ILE B 1 23 ? -2.717 -22.797 130.265 1.00 15.89 22 ILE B C 1
ATOM 1440 O O . ILE B 1 23 ? -1.912 -23.405 130.975 1.00 15.39 22 ILE B O 1
ATOM 1445 N N . LYS B 1 24 ? -4.001 -22.635 130.622 1.00 16.18 23 LYS B N 1
ATOM 1446 C CA . LYS B 1 24 ? -4.512 -23.225 131.867 1.00 18.92 23 LYS B CA 1
ATOM 1447 C C . LYS B 1 24 ? -4.386 -24.747 131.848 1.00 18.85 23 LYS B C 1
ATOM 1448 O O . LYS B 1 24 ? -3.882 -25.360 132.802 1.00 18.72 23 LYS B O 1
ATOM 1454 N N . SER B 1 25 ? -4.858 -25.377 130.771 1.00 18.37 24 SER B N 1
ATOM 1455 C CA . SER B 1 25 ? -4.736 -26.825 130.622 1.00 21.05 24 SER B CA 1
ATOM 1456 C C . SER B 1 25 ? -3.289 -27.275 130.774 1.00 21.24 24 SER B C 1
ATOM 1457 O O . SER B 1 25 ? -3.002 -28.275 131.449 1.00 21.54 24 SER B O 1
ATOM 1460 N N . TYR B 1 26 ? -2.369 -26.561 130.116 1.00 19.52 25 TYR B N 1
ATOM 1461 C CA . TYR B 1 26 ? -0.959 -26.915 130.216 1.00 18.13 25 TYR B CA 1
ATOM 1462 C C . TYR B 1 26 ? -0.467 -26.815 131.658 1.00 17.20 25 TYR B C 1
ATOM 1463 O O . TYR B 1 26 ? 0.162 -27.746 132.184 1.00 19.54 25 TYR B O 1
ATOM 1472 N N . LEU B 1 27 ? -0.719 -25.681 132.318 1.00 15.73 26 LEU B N 1
ATOM 1473 C CA . LEU B 1 27 ? -0.169 -25.536 133.683 1.00 17.71 26 LEU B CA 1
ATOM 1474 C C . LEU B 1 27 ? -0.777 -26.563 134.644 1.00 18.82 26 LEU B C 1
ATOM 1475 O O . LEU B 1 27 ? -0.089 -27.078 135.539 1.00 20.13 26 LEU B O 1
ATOM 1480 N N . GLN B 1 28 ? -2.049 -26.926 134.436 1.00 19.69 27 GLN B N 1
ATOM 1481 C CA . GLN B 1 28 ? -2.652 -27.975 135.257 1.00 22.43 27 GLN B CA 1
ATOM 14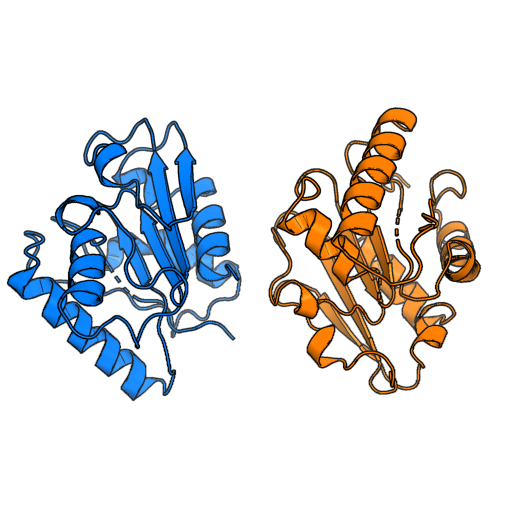82 C C . GLN B 1 28 ? -1.940 -29.309 135.049 1.00 23.48 27 GLN B C 1
ATOM 1483 O O . GLN B 1 28 ? -1.701 -30.052 136.008 1.00 24.29 27 GLN B O 1
ATOM 1489 N N . SER B 1 29 ? -1.570 -29.614 133.804 1.00 22.68 28 SER B N 1
ATOM 1490 C CA . SER B 1 29 ? -0.796 -30.809 133.518 1.00 25.34 28 SER B CA 1
ATOM 1491 C C . SER B 1 29 ? 0.582 -30.778 134.161 1.00 24.99 28 SER B C 1
ATOM 1492 O O . SER B 1 29 ? 1.185 -31.840 134.335 1.00 26.68 28 SER B O 1
ATOM 1495 N N . GLN B 1 30 ? 1.097 -29.598 134.507 1.00 22.96 29 GLN B N 1
ATOM 1496 C CA . GLN B 1 30 ? 2.429 -29.453 135.070 1.00 22.41 29 GLN B CA 1
ATOM 1497 C C . GLN B 1 30 ? 2.392 -29.234 136.582 1.00 23.72 29 GLN B C 1
ATOM 1498 O O . GLN B 1 30 ? 3.419 -28.897 137.180 1.00 25.48 29 GLN B O 1
ATOM 1504 N N . GLY B 1 31 ? 1.234 -29.416 137.209 1.00 23.85 30 GLY B N 1
ATOM 1505 C CA . GLY B 1 31 ? 1.143 -29.418 138.656 1.00 25.73 30 GLY B CA 1
ATOM 1506 C C . GLY B 1 31 ? 0.503 -28.199 139.297 1.00 24.32 30 GLY B C 1
ATOM 1507 O O . GLY B 1 31 ? 0.386 -28.170 140.528 1.00 25.23 30 GLY B O 1
ATOM 1508 N N . TRP B 1 32 ? 0.118 -27.184 138.533 1.00 21.73 31 TRP B N 1
ATOM 1509 C CA . TRP B 1 32 ? -0.670 -26.095 139.092 1.00 20.94 31 TRP B CA 1
ATOM 1510 C C . TRP B 1 32 ? -2.099 -26.567 139.357 1.00 22.60 31 TRP B C 1
ATOM 1511 O O . TRP B 1 32 ? -2.616 -27.459 138.684 1.00 23.27 31 TRP B O 1
ATOM 1522 N N . THR B 1 33 ? -2.736 -25.946 140.341 1.00 24.09 32 THR B N 1
ATOM 1523 C CA . THR B 1 33 ? -4.110 -26.265 140.716 1.00 26.72 32 THR B CA 1
ATOM 1524 C C . THR B 1 33 ? -5.084 -25.440 139.880 1.00 25.69 32 THR B C 1
ATOM 1525 O O . THR B 1 33 ? -4.972 -24.210 139.841 1.00 23.50 32 THR B O 1
ATOM 1529 N N . SER B 1 34 ? -6.036 -26.115 139.216 1.00 25.44 33 SER B N 1
ATOM 1530 C CA . SER B 1 34 ? -6.972 -25.402 138.350 1.00 25.37 33 SER B CA 1
ATOM 1531 C C . SER B 1 34 ? -7.699 -24.296 139.103 1.00 24.34 33 SER B C 1
ATOM 1532 O O . SER B 1 34 ? -7.910 -23.204 138.565 1.00 23.64 33 SER B O 1
ATOM 1535 N N . SER B 1 35 ? -8.077 -24.545 140.352 1.00 26.13 34 SER B N 1
ATOM 1536 C CA . SER B 1 35 ? -8.809 -23.499 141.057 1.00 27.36 34 SER B CA 1
ATOM 1537 C C . SER B 1 35 ? -7.928 -22.314 141.451 1.00 26.40 34 SER B C 1
ATOM 1538 O O . SER B 1 35 ? -8.467 -21.293 141.895 1.00 27.83 34 SER B O 1
ATOM 1541 N N . GLU B 1 36 ? -6.609 -22.392 141.275 1.00 24.86 35 GLU B N 1
ATOM 1542 C CA . GLU B 1 36 ? -5.742 -21.248 141.535 1.00 24.77 35 GLU B CA 1
ATOM 1543 C C . GLU B 1 36 ? -5.172 -20.660 140.249 1.00 21.64 35 GLU B C 1
ATOM 1544 O O . GLU B 1 36 ? -4.131 -19.989 140.261 1.00 20.13 35 GLU B O 1
ATOM 1550 N N . LEU B 1 37 ? -5.847 -20.912 139.133 1.00 19.01 36 LEU B N 1
ATOM 1551 C CA . LEU B 1 37 ? -5.536 -20.290 137.856 1.00 18.20 36 LEU B CA 1
ATOM 1552 C C . LEU B 1 37 ? -6.705 -19.386 137.489 1.00 20.31 36 LEU B C 1
ATOM 1553 O O . LEU B 1 37 ? -7.836 -19.869 137.320 1.00 22.22 36 LEU B O 1
ATOM 1558 N N . TYR B 1 38 ? -6.449 -18.079 137.419 1.00 18.21 37 TYR B N 1
ATOM 1559 C CA . TYR B 1 38 ? -7.483 -17.066 137.287 1.00 17.93 37 TYR B CA 1
ATOM 1560 C C . TYR B 1 38 ? -7.254 -16.329 135.981 1.00 20.31 37 TYR B C 1
ATOM 1561 O O . TYR B 1 38 ? -6.116 -15.982 135.659 1.00 23.67 37 TYR B O 1
ATOM 1570 N N . ALA B 1 39 ? -8.299 -16.151 135.190 1.00 18.35 38 ALA B N 1
ATOM 1571 C CA . ALA B 1 39 ? -8.168 -15.341 133.981 1.00 17.90 38 ALA B CA 1
ATOM 1572 C C . ALA B 1 39 ? -9.193 -14.226 134.073 1.00 17.02 38 ALA B C 1
ATOM 1573 O O . ALA B 1 39 ? -10.395 -14.494 134.090 1.00 17.91 38 ALA B O 1
ATOM 1575 N N . ILE B 1 40 ? -8.717 -12.983 134.096 1.00 17.14 39 ILE B N 1
ATOM 1576 C CA . ILE B 1 40 ? -9.629 -11.848 134.181 1.00 17.25 39 ILE B CA 1
ATOM 1577 C C . ILE B 1 40 ? -10.372 -11.684 132.847 1.00 18.02 39 ILE B C 1
ATOM 1578 O O . ILE B 1 40 ? -9.876 -12.065 131.778 1.00 17.17 39 ILE B O 1
ATOM 1583 N N . ASN B 1 41 ? -11.586 -11.147 132.896 1.00 19.03 40 ASN B N 1
ATOM 1584 C CA . ASN B 1 41 ? -12.305 -10.846 131.659 1.00 19.36 40 ASN B CA 1
ATOM 1585 C C . ASN B 1 41 ? -12.612 -9.361 131.695 1.00 21.39 40 ASN B C 1
ATOM 1586 O O . ASN B 1 41 ? -13.501 -8.922 132.437 1.00 23.59 40 ASN B O 1
ATOM 1591 N N . PHE B 1 42 ? -11.854 -8.579 130.948 1.00 20.40 41 PHE B N 1
ATOM 1592 C CA . PHE B 1 42 ? -12.110 -7.150 130.922 1.00 22.82 41 PHE B CA 1
ATOM 1593 C C . PHE B 1 42 ? -13.386 -6.888 130.153 1.00 23.03 41 PHE B C 1
ATOM 1594 O O . PHE B 1 42 ? -13.587 -7.420 129.063 1.00 23.53 41 PHE B O 1
ATOM 1602 N N . ILE B 1 43 ? -14.258 -6.078 130.738 1.00 24.64 42 ILE B N 1
ATOM 1603 C CA . ILE B 1 43 ? -15.436 -5.695 129.984 1.00 27.18 42 ILE B CA 1
ATOM 1604 C C . ILE B 1 43 ? -15.043 -4.684 128.926 1.00 27.72 42 ILE B C 1
ATOM 1605 O O . ILE B 1 43 ? -15.643 -4.628 127.856 1.00 28.52 42 ILE B O 1
ATOM 1610 N N . ASP B 1 44 ? -14.013 -3.892 129.196 1.00 28.39 43 ASP B N 1
ATOM 1611 C CA . ASP B 1 44 ? -13.494 -2.929 128.227 1.00 29.74 43 ASP B CA 1
ATOM 1612 C C . ASP B 1 44 ? -12.536 -3.672 127.302 1.00 27.41 43 ASP B C 1
ATOM 1613 O O . ASP B 1 44 ? -11.435 -4.046 127.718 1.00 26.55 43 ASP B O 1
ATOM 1618 N N . LYS B 1 45 ? -12.942 -3.885 126.054 1.00 26.94 44 LYS B N 1
ATOM 1619 C CA . LYS B 1 45 ? -12.109 -4.658 125.138 1.00 25.88 44 LYS B CA 1
ATOM 1620 C C . LYS B 1 45 ? -11.105 -3.793 124.375 1.00 26.54 44 LYS B C 1
ATOM 1621 O O . LYS B 1 45 ? -10.349 -4.329 123.548 1.00 26.31 44 LYS B O 1
ATOM 1627 N N . THR B 1 46 ? -11.061 -2.483 124.634 1.00 27.74 45 THR B N 1
ATOM 1628 C CA . THR B 1 46 ? -10.169 -1.599 123.886 1.00 29.00 45 THR B CA 1
ATOM 1629 C C . THR B 1 46 ? -8.736 -1.600 124.416 1.00 28.04 45 THR B C 1
ATOM 1630 O O . THR B 1 46 ? -7.866 -0.976 123.802 1.00 29.67 45 THR B O 1
ATOM 1634 N N . GLY B 1 47 ? -8.466 -2.254 125.541 1.00 26.45 46 GLY B N 1
ATOM 1635 C CA . GLY B 1 47 ? -7.111 -2.261 126.066 1.00 26.90 46 GLY B CA 1
ATOM 1636 C C . GLY B 1 47 ? -6.720 -1.053 126.902 1.00 28.24 46 GLY B C 1
ATOM 1637 O O . GLY B 1 47 ? -5.575 -0.999 127.375 1.00 28.35 46 GLY B O 1
ATOM 1638 N N . ASN B 1 48 ? -7.638 -0.120 127.147 1.00 28.90 47 ASN B N 1
ATOM 1639 C CA . ASN B 1 48 ? -7.313 1.158 127.786 1.00 32.32 47 ASN B CA 1
ATOM 1640 C C . ASN B 1 48 ? -6.784 0.953 129.215 1.00 31.61 47 ASN B C 1
ATOM 1641 O O . ASN B 1 48 ? -7.499 0.423 130.076 1.00 29.59 47 ASN B O 1
ATOM 1646 N N . ASN B 1 49 ? -5.535 1.382 129.470 1.00 25.81 48 ASN B N 1
ATOM 1647 C CA . ASN B 1 49 ? -4.950 1.225 130.805 1.00 26.80 48 ASN B CA 1
ATOM 1648 C C . ASN B 1 49 ? -5.810 1.874 131.881 1.00 27.50 48 ASN B C 1
ATOM 1649 O O . ASN B 1 49 ? -5.822 1.416 133.024 1.00 26.61 48 ASN B O 1
ATOM 1654 N N . ILE B 1 50 ? -6.515 2.956 131.539 1.00 29.47 49 ILE B N 1
ATOM 1655 C CA . ILE B 1 50 ? -7.210 3.763 132.538 1.00 31.36 49 ILE B CA 1
ATOM 1656 C C . ILE B 1 50 ? -8.293 2.954 133.238 1.00 30.20 49 ILE B C 1
ATOM 1657 O O . ILE B 1 50 ? -8.560 3.151 134.433 1.00 29.69 49 ILE B O 1
ATOM 1662 N N . ASN B 1 51 ? -8.952 2.057 132.507 1.00 30.16 50 ASN B N 1
ATOM 1663 C CA . ASN B 1 51 ? -9.923 1.160 133.115 1.00 29.86 50 ASN B CA 1
ATOM 1664 C C . ASN B 1 51 ? -9.297 -0.155 133.525 1.00 27.40 50 ASN B C 1
ATOM 1665 O O . ASN B 1 51 ? -9.520 -0.644 134.641 1.00 26.31 50 ASN B O 1
ATOM 1670 N N . ASN B 1 52 ? -8.512 -0.749 132.628 1.00 24.51 51 ASN B N 1
ATOM 1671 C CA . ASN B 1 52 ? -8.125 -2.131 132.854 1.00 23.00 51 ASN B CA 1
ATOM 1672 C C . ASN B 1 52 ? -7.093 -2.251 133.966 1.00 21.09 51 ASN B C 1
ATOM 1673 O O . ASN B 1 52 ? -7.100 -3.236 134.703 1.00 20.22 51 ASN B O 1
ATOM 1678 N N . ALA B 1 53 ? -6.177 -1.290 134.095 1.00 20.50 52 ALA B N 1
ATOM 1679 C CA . ALA B 1 53 ? -5.199 -1.419 135.175 1.00 19.63 52 ALA B CA 1
ATOM 1680 C C . ALA B 1 53 ? -5.857 -1.368 136.551 1.00 19.90 52 ALA B C 1
ATOM 1681 O O . ALA B 1 53 ? -5.523 -2.215 137.398 1.00 19.26 52 ALA B O 1
ATOM 1683 N N . PRO B 1 54 ? -6.766 -0.435 136.853 1.00 20.57 53 PRO B N 1
ATOM 1684 C CA . PRO B 1 54 ? -7.487 -0.543 138.136 1.00 20.23 53 PRO B CA 1
ATOM 1685 C C . PRO B 1 54 ? -8.335 -1.803 138.258 1.00 19.47 53 PRO B C 1
ATOM 1686 O O . PRO B 1 54 ? -8.429 -2.370 139.356 1.00 19.72 53 PRO B O 1
ATOM 1690 N N . ARG B 1 55 ? -8.999 -2.241 137.183 1.00 18.52 54 ARG B N 1
ATOM 1691 C CA . ARG B 1 55 ? -9.739 -3.497 137.270 1.00 18.55 54 ARG B CA 1
ATOM 1692 C C . ARG B 1 55 ? -8.802 -4.639 137.619 1.00 17.83 54 ARG B C 1
ATOM 1693 O O . ARG B 1 55 ? -9.135 -5.503 138.435 1.00 17.43 54 ARG B O 1
ATOM 1701 N N . LEU B 1 56 ? -7.615 -4.655 137.011 1.00 17.47 55 LEU B N 1
ATOM 1702 C CA . LEU B 1 56 ? -6.661 -5.706 137.330 1.00 16.70 55 LEU B CA 1
ATOM 1703 C C . LEU B 1 56 ? -6.234 -5.643 138.792 1.00 16.30 55 LEU B C 1
ATOM 1704 O O . LEU B 1 56 ? -6.110 -6.684 139.457 1.00 15.68 55 LEU B O 1
ATOM 1709 N N . SER B 1 57 ? -5.974 -4.430 139.293 1.00 16.36 56 SER B N 1
ATOM 1710 C CA . SER B 1 57 ? -5.591 -4.250 140.689 1.00 16.15 56 SER B CA 1
ATOM 1711 C C . SER B 1 57 ? -6.653 -4.827 141.611 1.00 16.64 56 SER B C 1
ATOM 1712 O O . SER B 1 57 ? -6.335 -5.529 142.578 1.00 15.62 56 SER B O 1
ATOM 1715 N N . GLU B 1 58 ? -7.926 -4.492 141.345 1.00 16.77 57 GLU B N 1
ATOM 1716 C CA . GLU B 1 58 ? -9.023 -4.931 142.212 1.00 17.36 57 GLU B CA 1
ATOM 1717 C C . GLU B 1 58 ? -9.185 -6.435 142.146 1.00 16.79 57 GLU B C 1
ATOM 1718 O O . GLU B 1 58 ? -9.454 -7.102 143.161 1.00 17.03 57 GLU B O 1
ATOM 1724 N N . TYR B 1 59 ? -9.058 -6.995 140.930 1.00 15.08 58 TYR B N 1
ATOM 1725 C CA . TYR B 1 59 ? -9.169 -8.430 140.745 1.00 14.70 58 TYR B CA 1
ATOM 1726 C C . TYR B 1 59 ? -8.112 -9.158 141.562 1.00 15.15 58 TYR B C 1
ATOM 1727 O O . TYR B 1 59 ? -8.412 -10.136 142.261 1.00 15.70 58 TYR B O 1
ATOM 1736 N N . ILE B 1 60 ? -6.876 -8.670 141.517 1.00 14.01 59 ILE B N 1
ATOM 1737 C CA . ILE B 1 60 ? -5.781 -9.308 142.246 1.00 14.44 59 ILE B CA 1
ATOM 1738 C C . ILE B 1 60 ? -5.992 -9.196 143.755 1.00 15.94 59 ILE B C 1
ATOM 1739 O O . ILE B 1 60 ? -5.745 -10.155 144.496 1.00 16.49 59 ILE B O 1
ATOM 1744 N N . LYS B 1 61 ? -6.472 -8.044 144.230 1.00 15.66 60 LYS B N 1
ATOM 1745 C CA . LYS B 1 61 ? -6.775 -7.928 145.659 1.00 15.81 60 LYS B CA 1
ATOM 1746 C C . LYS B 1 61 ? -7.842 -8.940 146.071 1.00 16.36 60 LYS B C 1
ATOM 1747 O O . LYS B 1 61 ? -7.740 -9.558 147.151 1.00 16.40 60 LYS B O 1
ATOM 1753 N N . ARG B 1 62 ? -8.872 -9.141 145.232 1.00 16.21 61 ARG B N 1
ATOM 1754 C CA . ARG B 1 62 ? -9.861 -10.151 145.581 1.00 17.18 61 ARG B CA 1
ATOM 1755 C C . ARG B 1 62 ? -9.216 -11.537 145.615 1.00 17.08 61 ARG B C 1
ATOM 1756 O O . ARG B 1 62 ? -9.500 -12.325 146.526 1.00 17.52 61 ARG B O 1
ATOM 1764 N N . VAL B 1 63 ? -8.341 -11.853 144.647 1.00 16.95 62 VAL B N 1
ATOM 1765 C CA . VAL B 1 63 ? -7.653 -13.152 144.659 1.00 17.18 62 VAL B CA 1
ATOM 1766 C C . VAL B 1 63 ? -6.801 -13.311 145.921 1.00 17.53 62 VAL B C 1
ATOM 1767 O O . VAL B 1 63 ? -6.875 -14.335 146.604 1.00 16.83 62 VAL B O 1
ATOM 1771 N N . LEU B 1 64 ? -6.016 -12.292 146.262 1.00 16.98 63 LEU B N 1
ATOM 1772 C CA . LEU B 1 64 ? -5.223 -12.339 147.487 1.00 16.69 63 LEU B CA 1
ATOM 1773 C C . LEU B 1 64 ? -6.118 -12.490 148.724 1.00 16.96 63 LEU B C 1
ATOM 1774 O O . LEU B 1 64 ? -5.824 -13.275 149.640 1.00 18.20 63 LEU B O 1
ATOM 1779 N N . ASN B 1 65 ? -7.191 -11.704 148.793 1.00 17.22 64 ASN B N 1
ATOM 1780 C CA . ASN B 1 65 ? -8.068 -11.767 149.961 1.00 17.93 64 ASN B CA 1
ATOM 1781 C C . ASN B 1 65 ? -8.709 -13.142 150.083 1.00 19.22 64 ASN B C 1
ATOM 1782 O O . ASN B 1 65 ? -8.782 -13.708 151.184 1.00 19.89 64 ASN B O 1
ATOM 1787 N N . GLN B 1 66 ? -9.147 -13.704 148.954 1.00 18.81 65 GLN B N 1
ATOM 1788 C CA . GLN B 1 66 ? -9.857 -14.979 148.975 1.00 20.08 65 GLN B CA 1
ATOM 1789 C C . GLN B 1 66 ? -8.919 -16.127 149.323 1.00 20.85 65 GLN B C 1
ATOM 1790 O O . GLN B 1 66 ? -9.262 -16.979 150.150 1.00 23.25 65 GLN B O 1
ATOM 1796 N N . THR B 1 67 ? -7.719 -16.139 148.751 1.00 20.62 66 THR B N 1
ATOM 1797 C CA . THR B 1 67 ? -6.800 -17.260 148.913 1.00 21.81 66 THR B CA 1
ATOM 1798 C C . THR B 1 67 ? -5.928 -17.151 150.142 1.00 23.13 66 THR B C 1
ATOM 1799 O O . THR B 1 67 ? -5.439 -18.175 150.633 1.00 25.80 66 THR B O 1
ATOM 1803 N N . GLY B 1 68 ? -5.695 -15.939 150.633 1.00 21.88 67 GLY B N 1
ATOM 1804 C CA . GLY B 1 68 ? -4.709 -15.717 151.661 1.00 21.95 67 GLY B CA 1
ATOM 1805 C C . GLY B 1 68 ? -3.273 -15.718 151.184 1.00 22.61 67 GLY B C 1
ATOM 1806 O O . GLY B 1 68 ? -2.370 -15.596 152.024 1.00 24.99 67 GLY B O 1
ATOM 1807 N N . ALA B 1 69 ? -3.030 -15.876 149.875 1.00 21.68 68 ALA B N 1
ATOM 1808 C CA . ALA B 1 69 ? -1.678 -15.784 149.328 1.00 21.00 68 ALA B CA 1
ATOM 1809 C C . ALA B 1 69 ? -1.082 -14.392 149.534 1.00 22.54 68 ALA B C 1
ATOM 1810 O O . ALA B 1 69 ? -1.799 -13.396 149.686 1.00 23.07 68 ALA B O 1
ATOM 1812 N N . SER B 1 70 ? 0.245 -14.316 149.560 1.00 23.79 69 SER B N 1
ATOM 1813 C CA . SER B 1 70 ? 0.873 -13.008 149.720 1.00 24.88 69 SER B CA 1
ATOM 1814 C C . SER B 1 70 ? 1.102 -12.322 148.386 1.00 23.82 69 SER B C 1
ATOM 1815 O O . SER B 1 70 ? 1.095 -11.083 148.325 1.00 24.03 69 SER B O 1
ATOM 1818 N N . LYS B 1 71 ? 1.254 -13.109 147.317 1.00 21.67 70 LYS B N 1
ATOM 1819 C CA . LYS B 1 71 ? 1.538 -12.581 145.986 1.00 19.46 70 LYS B CA 1
ATOM 1820 C C . LYS B 1 71 ? 0.870 -13.438 144.920 1.00 17.42 70 LYS B C 1
ATOM 1821 O O . LYS B 1 71 ? 0.622 -14.633 145.120 1.00 17.36 70 LYS B O 1
ATOM 1827 N N . VAL B 1 72 ? 0.583 -12.811 143.778 1.00 15.68 71 VAL B N 1
ATOM 1828 C CA . VAL B 1 72 ? 0.164 -13.542 142.582 1.00 16.11 71 VAL B CA 1
ATOM 1829 C C . VAL B 1 72 ? 1.313 -13.549 141.583 1.00 16.86 71 VAL B C 1
ATOM 1830 O O . VAL B 1 72 ? 2.237 -12.724 141.626 1.00 16.71 71 VAL B O 1
ATOM 1834 N N . ASP B 1 73 ? 1.246 -14.501 140.653 1.00 14.39 72 ASP B N 1
ATOM 1835 C CA . ASP B 1 73 ? 2.013 -14.405 139.413 1.00 14.24 72 ASP B CA 1
ATOM 1836 C C . ASP B 1 73 ? 1.066 -13.979 138.297 1.00 13.54 72 ASP B C 1
ATOM 1837 O O . ASP B 1 73 ? -0.142 -14.225 138.362 1.00 14.74 72 ASP B O 1
ATOM 1842 N N . ILE B 1 74 ? 1.626 -13.363 137.246 1.00 13.73 73 ILE B N 1
ATOM 1843 C CA . ILE B 1 74 ? 0.822 -12.865 136.122 1.00 13.98 73 ILE B CA 1
ATOM 1844 C C . ILE B 1 74 ? 1.357 -13.455 134.822 1.00 15.02 73 ILE B C 1
ATOM 1845 O O . ILE B 1 74 ? 2.576 -13.463 134.590 1.00 15.78 73 ILE B O 1
ATOM 1850 N N . VAL B 1 75 ? 0.444 -13.933 133.974 1.00 13.39 74 VAL B N 1
ATOM 1851 C CA . VAL B 1 75 ? 0.754 -14.226 132.567 1.00 13.53 74 VAL B CA 1
ATOM 1852 C C . VAL B 1 75 ? -0.113 -13.299 131.736 1.00 14.58 74 VAL B C 1
ATOM 1853 O O . VAL B 1 75 ? -1.339 -13.298 131.884 1.00 14.98 74 VAL B O 1
ATOM 1857 N N . ALA B 1 76 ? 0.516 -12.492 130.868 1.00 13.87 75 ALA B N 1
ATOM 1858 C CA . ALA B 1 76 ? -0.214 -11.454 130.134 1.00 14.57 75 ALA B CA 1
ATOM 1859 C C . ALA B 1 76 ? 0.072 -11.551 128.645 1.00 16.38 75 ALA B C 1
ATOM 1860 O O . ALA B 1 76 ? 1.215 -11.786 128.245 1.00 17.25 75 ALA B O 1
ATOM 1862 N N . HIS B 1 77 ? -0.953 -11.293 127.827 1.00 13.79 76 HIS B N 1
ATOM 1863 C CA . HIS B 1 77 ? -0.831 -11.368 126.373 1.00 14.30 76 HIS B CA 1
ATOM 1864 C C . HIS B 1 77 ? -1.075 -9.987 125.776 1.00 16.10 76 HIS B C 1
ATOM 1865 O O . HIS B 1 77 ? -2.032 -9.302 126.155 1.00 16.51 76 HIS B O 1
ATOM 1872 N N . SER B 1 78 ? -0.229 -9.585 124.824 1.00 15.87 77 SER B N 1
ATOM 1873 C CA . SER B 1 78 ? -0.548 -8.442 123.941 1.00 17.28 77 SER B CA 1
ATOM 1874 C C . SER B 1 78 ? -0.714 -7.175 124.784 1.00 17.88 77 SER B C 1
ATOM 1875 O O . SER B 1 78 ? 0.139 -6.891 125.643 1.00 17.55 77 SER B O 1
ATOM 1886 N N . GLY B 1 80 ? -2.481 -6.756 127.270 1.00 16.49 79 GLY B N 1
ATOM 1887 C CA . GLY B 1 80 ? -2.454 -7.185 128.660 1.00 16.75 79 GLY B CA 1
ATOM 1888 C C . GLY B 1 80 ? -1.103 -6.971 129.317 1.00 16.74 79 GLY B C 1
ATOM 1889 O O . GLY B 1 80 ? -1.025 -6.710 130.530 1.00 15.79 79 GLY B O 1
ATOM 1890 N N . GLY B 1 81 ? -0.021 -7.077 128.526 1.00 16.31 80 GLY B N 1
ATOM 1891 C CA . GLY B 1 81 ? 1.301 -6.740 129.033 1.00 16.38 80 GLY B CA 1
ATOM 1892 C C . GLY B 1 81 ? 1.415 -5.289 129.459 1.00 17.38 80 GLY B C 1
ATOM 1893 O O . GLY B 1 81 ? 1.955 -4.993 130.529 1.00 17.94 80 GLY B O 1
ATOM 1894 N N . ALA B 1 82 ? 0.896 -4.368 128.635 1.00 17.04 81 ALA B N 1
ATOM 1895 C CA . ALA B 1 82 ? 0.884 -2.956 129.020 1.00 18.08 81 ALA B CA 1
ATOM 1896 C C . ALA B 1 82 ? -0.003 -2.720 130.236 1.00 18.12 81 ALA B C 1
ATOM 1897 O O . ALA B 1 82 ? 0.386 -1.991 131.154 1.00 17.79 81 ALA B O 1
ATOM 1899 N N . ASN B 1 83 ? -1.200 -3.319 130.262 1.00 18.22 82 ASN B N 1
ATOM 1900 C CA . ASN B 1 83 ? -2.064 -3.159 131.430 1.00 18.43 82 ASN B CA 1
ATOM 1901 C C . ASN B 1 83 ? -1.337 -3.606 132.701 1.00 17.90 82 ASN B C 1
ATOM 1902 O O . ASN B 1 83 ? -1.436 -2.964 133.766 1.00 17.86 82 ASN B O 1
ATOM 1907 N N . THR B 1 84 ? -0.608 -4.720 132.606 1.00 16.01 83 THR B N 1
ATOM 1908 C CA . THR B 1 84 ? 0.112 -5.268 133.747 1.00 15.80 83 THR B CA 1
ATOM 1909 C C . THR B 1 84 ? 1.228 -4.341 134.205 1.00 16.56 83 THR B C 1
ATOM 1910 O O . THR B 1 84 ? 1.389 -4.097 135.409 1.00 16.22 83 THR B O 1
ATOM 1914 N N . LEU B 1 85 ? 2.029 -3.835 133.259 1.00 16.72 84 LEU B N 1
ATOM 1915 C CA . LEU B 1 85 ? 3.139 -2.971 133.630 1.00 17.55 84 LEU B CA 1
ATOM 1916 C C . LEU B 1 85 ? 2.645 -1.632 134.153 1.00 18.77 84 LEU B C 1
ATOM 1917 O O . LEU B 1 85 ? 3.260 -1.050 135.054 1.00 19.06 84 LEU B O 1
ATOM 1922 N N . TYR B 1 86 ? 1.543 -1.117 133.595 1.00 18.95 85 TYR B N 1
ATOM 1923 C CA . TYR B 1 86 ? 0.941 0.099 134.144 1.00 19.61 85 TYR B CA 1
ATOM 1924 C C . TYR B 1 86 ? 0.536 -0.105 135.605 1.00 19.73 85 TYR B C 1
ATOM 1925 O O . TYR B 1 86 ? 0.784 0.747 136.472 1.00 20.50 85 TYR B O 1
ATOM 1934 N N . TYR B 1 87 ? -0.100 -1.243 135.885 1.00 18.65 86 TYR B N 1
ATOM 1935 C CA . TYR B 1 87 ? -0.504 -1.591 137.241 1.00 18.22 86 TYR B CA 1
ATOM 1936 C C . TYR B 1 87 ? 0.686 -1.636 138.187 1.00 18.62 86 TYR B C 1
ATOM 1937 O O . TYR B 1 87 ? 0.630 -1.109 139.308 1.00 18.50 86 TYR B O 1
ATOM 1946 N N . ILE B 1 88 ? 1.773 -2.282 137.759 1.00 17.74 87 ILE B N 1
ATOM 1947 C CA . ILE B 1 88 ? 2.941 -2.408 138.627 1.00 18.52 87 ILE B CA 1
ATOM 1948 C C . ILE B 1 88 ? 3.653 -1.069 138.780 1.00 19.74 87 ILE B C 1
ATOM 1949 O O . ILE B 1 88 ? 4.103 -0.712 139.879 1.00 21.27 87 ILE B O 1
ATOM 1954 N N . LYS B 1 89 ? 3.781 -0.305 137.691 1.00 21.22 88 LYS B N 1
ATOM 1955 C CA . LYS B 1 89 ? 4.593 0.911 137.730 1.00 24.49 88 LYS B CA 1
ATOM 1956 C C . LYS B 1 89 ? 3.845 2.083 138.338 1.00 24.92 88 LYS B C 1
ATOM 1957 O O . LYS B 1 89 ? 4.402 2.830 139.153 1.00 27.28 88 LYS B O 1
ATOM 1963 N N . ASN B 1 90 ? 2.581 2.253 137.975 1.00 24.80 89 ASN B N 1
ATOM 1964 C CA . ASN B 1 90 ? 1.819 3.432 138.351 1.00 26.22 89 ASN B CA 1
ATOM 1965 C C . ASN B 1 90 ? 0.764 3.179 139.412 1.00 24.50 89 ASN B C 1
ATOM 1966 O O . ASN B 1 90 ? 0.382 4.127 140.109 1.00 25.30 89 ASN B O 1
ATOM 1971 N N . LEU B 1 91 ? 0.293 1.940 139.572 1.00 22.77 90 LEU B N 1
ATOM 1972 C CA . LEU B 1 91 ? -0.643 1.663 140.657 1.00 22.52 90 LEU B CA 1
ATOM 1973 C C . LEU B 1 91 ? 0.081 0.900 141.760 1.00 23.51 90 LEU B C 1
ATOM 1974 O O . LEU B 1 91 ? 1.238 1.206 142.061 1.00 23.97 90 LEU B O 1
ATOM 1979 N N . ASP B 1 92 ? -0.576 -0.087 142.364 1.00 22.15 91 ASP B N 1
ATOM 1980 C CA . ASP B 1 92 ? -0.111 -0.696 143.604 1.00 22.86 91 ASP B CA 1
ATOM 1981 C C . ASP B 1 92 ? 0.540 -2.056 143.403 1.00 22.24 91 ASP B C 1
ATOM 1982 O O . ASP B 1 92 ? 0.856 -2.721 144.387 1.00 22.61 91 ASP B O 1
ATOM 1987 N N . GLY B 1 93 ? 0.747 -2.499 142.160 1.00 21.32 92 GLY B N 1
ATOM 1988 C CA . GLY B 1 93 ? 1.109 -3.905 142.011 1.00 20.49 92 GLY B CA 1
ATOM 1989 C C . GLY B 1 93 ? 2.528 -4.283 142.424 1.00 22.03 92 GLY B C 1
ATOM 1990 O O . GLY B 1 93 ? 2.813 -5.484 142.528 1.00 21.92 92 GLY B O 1
ATOM 1991 N N . ALA B 1 94 ? 3.424 -3.312 142.657 1.00 22.44 93 ALA B N 1
ATOM 1992 C CA . ALA B 1 94 ? 4.824 -3.662 142.917 1.00 24.05 93 ALA B CA 1
ATOM 1993 C C . ALA B 1 94 ? 4.996 -4.594 144.113 1.00 25.23 93 ALA B C 1
ATOM 1994 O O . ALA B 1 94 ? 5.980 -5.331 144.166 1.00 26.63 93 ALA B O 1
ATOM 1996 N N . ASP B 1 95 ? 4.098 -4.562 145.103 1.00 23.98 94 ASP B N 1
ATOM 1997 C CA . ASP B 1 95 ? 4.268 -5.454 146.241 1.00 24.59 94 ASP B CA 1
ATOM 1998 C C . ASP B 1 95 ? 3.304 -6.629 146.218 1.00 23.80 94 ASP B C 1
ATOM 1999 O O . ASP B 1 95 ? 3.140 -7.322 147.224 1.00 25.23 94 ASP B O 1
ATOM 2004 N N . LYS B 1 96 ? 2.689 -6.899 145.080 1.00 21.57 95 LYS B N 1
ATOM 2005 C CA . LYS B 1 96 ? 1.688 -7.939 145.019 1.00 21.02 95 LYS B CA 1
ATOM 2006 C C . LYS B 1 96 ? 2.022 -9.050 144.035 1.00 19.76 95 LYS B C 1
ATOM 2007 O O . LYS B 1 96 ? 1.271 -10.034 143.965 1.00 18.66 95 LYS B O 1
ATOM 2013 N N . VAL B 1 97 ? 3.135 -8.953 143.314 1.00 19.46 96 VAL B N 1
ATOM 2014 C CA . VAL B 1 97 ? 3.413 -9.879 142.211 1.00 18.74 96 VAL B CA 1
ATOM 2015 C C . VAL B 1 97 ? 4.773 -10.543 142.405 1.00 19.91 96 VAL B C 1
ATOM 2016 O O . VAL B 1 97 ? 5.738 -9.905 142.849 1.00 21.28 96 VAL B O 1
ATOM 2020 N N . GLY B 1 98 ? 4.834 -11.844 142.119 1.00 18.36 97 GLY B N 1
ATOM 2021 C CA . GLY B 1 98 ? 6.087 -12.575 142.223 1.00 18.54 97 GLY B CA 1
ATOM 2022 C C . GLY B 1 98 ? 6.797 -12.720 140.890 1.00 18.24 97 GLY B C 1
ATOM 2023 O O . GLY B 1 98 ? 7.967 -12.348 140.752 1.00 19.69 97 GLY B O 1
ATOM 2024 N N . HIS B 1 99 ? 6.095 -13.304 139.923 1.00 16.46 98 HIS B N 1
ATOM 2025 C CA . HIS B 1 99 ? 6.601 -13.551 138.566 1.00 16.54 98 HIS B CA 1
ATOM 2026 C C . HIS B 1 99 ? 5.663 -12.898 137.569 1.00 14.91 98 HIS B C 1
ATOM 2027 O O . HIS B 1 99 ? 4.440 -12.955 137.736 1.00 15.13 98 HIS B O 1
ATOM 2034 N N . VAL B 1 100 ? 6.225 -12.284 136.521 1.00 14.09 99 VAL B N 1
ATOM 2035 C CA . VAL B 1 100 ? 5.436 -11.698 135.433 1.00 14.19 99 VAL B CA 1
ATOM 2036 C C . VAL B 1 100 ? 5.975 -12.294 134.139 1.00 14.64 99 VAL B C 1
ATOM 2037 O O . VAL B 1 100 ? 7.176 -12.192 133.863 1.00 16.61 99 VAL B O 1
ATOM 2041 N N . VAL B 1 101 ? 5.102 -12.930 133.357 1.00 15.04 100 VAL B N 1
ATOM 2042 C CA . VAL B 1 101 ? 5.449 -13.476 132.043 1.00 15.01 100 VAL B CA 1
ATOM 2043 C C . VAL B 1 101 ? 4.560 -12.780 131.021 1.00 14.24 100 VAL B C 1
ATOM 2044 O O . VAL B 1 101 ? 3.333 -12.868 131.123 1.00 15.18 100 VAL B O 1
ATOM 2048 N N . THR B 1 102 ? 5.160 -12.078 130.051 1.00 13.74 101 THR B N 1
ATOM 2049 C CA . THR B 1 102 ? 4.356 -11.492 128.983 1.00 15.21 101 THR B CA 1
ATOM 2050 C C . THR B 1 102 ? 4.580 -12.266 127.684 1.00 15.49 101 THR B C 1
ATOM 2051 O O . THR B 1 102 ? 5.649 -12.830 127.446 1.00 16.11 101 THR B O 1
ATOM 2055 N N . LEU B 1 103 ? 3.524 -12.324 126.879 1.00 14.93 102 LEU B N 1
ATOM 2056 C CA . LEU B 1 103 ? 3.512 -13.025 125.594 1.00 13.13 102 LEU B CA 1
ATOM 2057 C C . LEU B 1 103 ? 3.189 -11.997 124.519 1.00 12.90 102 LEU B C 1
ATOM 2058 O O . LEU B 1 103 ? 2.055 -11.503 124.468 1.00 13.23 102 LEU B O 1
ATOM 2063 N N . GLY B 1 104 ? 4.153 -11.689 123.663 1.00 15.14 103 GLY B N 1
ATOM 2064 C CA . GLY B 1 104 ? 3.941 -10.606 122.692 1.00 16.16 103 GLY B CA 1
ATOM 2065 C C . GLY B 1 104 ? 3.441 -9.329 123.340 1.00 15.89 103 GLY B C 1
ATOM 2066 O O . GLY B 1 104 ? 2.555 -8.657 122.808 1.00 15.70 103 GLY B O 1
ATOM 2067 N N . GLY B 1 105 ? 3.950 -9.014 124.526 1.00 14.95 104 GLY B N 1
ATOM 2068 C CA . GLY B 1 105 ? 3.395 -7.902 125.282 1.00 14.88 104 GLY B CA 1
ATOM 2069 C C . GLY B 1 105 ? 3.731 -6.572 124.628 1.00 15.97 104 GLY B C 1
ATOM 2070 O O . GLY B 1 105 ? 4.820 -6.376 124.087 1.00 17.50 104 GLY B O 1
ATOM 2071 N N . ALA B 1 106 ? 2.783 -5.640 124.681 1.00 16.70 105 ALA B N 1
ATOM 2072 C CA . ALA B 1 106 ? 3.016 -4.292 124.137 1.00 18.04 105 ALA B CA 1
ATOM 2073 C C . ALA B 1 106 ? 3.653 -3.425 125.228 1.00 18.48 105 ALA B C 1
ATOM 2074 O O . ALA B 1 106 ? 3.149 -2.367 125.617 1.00 21.30 105 ALA B O 1
ATOM 2076 N N . ASN B 1 107 ? 4.798 -3.913 125.717 1.00 17.89 106 ASN B N 1
ATOM 2077 C CA . ASN B 1 107 ? 5.312 -3.505 127.029 1.00 18.99 106 ASN B CA 1
ATOM 2078 C C . ASN B 1 107 ? 5.860 -2.078 127.020 1.00 20.49 106 ASN B C 1
ATOM 2079 O O . ASN B 1 107 ? 5.602 -1.302 127.953 1.00 21.57 106 ASN B O 1
ATOM 2084 N N . ARG B 1 108 ? 6.581 -1.691 125.959 1.00 20.74 107 ARG B N 1
ATOM 2085 C CA . ARG B 1 108 ? 7.181 -0.357 125.932 1.00 22.09 107 ARG B CA 1
ATOM 2086 C C . ARG B 1 108 ? 6.176 0.752 125.663 1.00 23.32 107 ARG B C 1
ATOM 2087 O O . ARG B 1 108 ? 6.565 1.921 125.630 1.00 25.29 107 ARG B O 1
ATOM 2095 N N . LEU B 1 109 ? 4.898 0.431 125.487 1.00 23.06 108 LEU B N 1
ATOM 2096 C CA . LEU B 1 109 ? 3.887 1.471 125.590 1.00 25.05 108 LEU B CA 1
ATOM 2097 C C . LEU B 1 109 ? 3.871 2.100 126.971 1.00 24.96 108 LEU B C 1
ATOM 2098 O O . LEU B 1 109 ? 3.374 3.220 127.124 1.00 27.81 108 LEU B O 1
ATOM 2103 N N . VAL B 1 110 ? 4.405 1.408 127.974 1.00 22.59 109 VAL B N 1
ATOM 2104 C CA . VAL B 1 110 ? 4.360 1.856 129.356 1.00 23.59 109 VAL B CA 1
ATOM 2105 C C . VAL B 1 110 ? 5.750 2.182 129.886 1.00 24.14 109 VAL B C 1
ATOM 2106 O O . VAL B 1 110 ? 5.953 3.230 130.498 1.00 26.30 109 VAL B O 1
ATOM 2110 N N . THR B 1 111 ? 6.723 1.301 129.650 1.00 23.46 110 THR B N 1
ATOM 2111 C CA . THR B 1 111 ? 8.069 1.523 130.165 1.00 26.88 110 THR B CA 1
ATOM 2112 C C . THR B 1 111 ? 9.084 0.679 129.390 1.00 25.51 110 THR B C 1
ATOM 2113 O O . THR B 1 111 ? 8.762 -0.399 128.875 1.00 23.38 110 THR B O 1
ATOM 2117 N N . ASN B 1 112 ? 10.320 1.180 129.327 1.00 27.20 111 ASN B N 1
ATOM 2118 C CA . ASN B 1 112 ? 11.417 0.402 128.770 1.00 27.86 111 ASN B CA 1
ATOM 2119 C C . ASN B 1 112 ? 12.034 -0.563 129.773 1.00 27.06 111 ASN B C 1
ATOM 2120 O O . ASN B 1 112 ? 12.803 -1.441 129.361 1.00 27.15 111 ASN B O 1
ATOM 2125 N N . THR B 1 113 ? 11.740 -0.407 131.069 1.00 26.49 112 THR B N 1
ATOM 2126 C CA . THR B 1 113 ? 12.426 -1.131 132.135 1.00 26.28 112 THR B CA 1
ATOM 2127 C C . THR B 1 113 ? 11.389 -1.862 132.975 1.00 24.62 112 THR B C 1
ATOM 2128 O O . THR B 1 113 ? 10.401 -1.258 133.397 1.00 25.44 112 THR B O 1
ATOM 2132 N N . ALA B 1 114 ? 11.619 -3.145 133.233 1.00 22.74 113 ALA B N 1
ATOM 2133 C CA . ALA B 1 114 ? 10.716 -3.895 134.098 1.00 22.64 113 ALA B CA 1
ATOM 2134 C C . ALA B 1 114 ? 10.800 -3.333 135.514 1.00 23.96 113 ALA B C 1
ATOM 2135 O O . ALA B 1 114 ? 11.890 -3.319 136.091 1.00 23.82 113 ALA B O 1
ATOM 2137 N N . PRO B 1 115 ? 9.703 -2.856 136.105 1.00 24.76 114 PRO B N 1
ATOM 2138 C CA . PRO B 1 115 ? 9.801 -2.210 137.427 1.00 27.31 114 PRO B CA 1
ATOM 2139 C C . PRO B 1 115 ? 10.203 -3.178 138.527 1.00 25.93 114 PRO B C 1
ATOM 2140 O O . PRO B 1 115 ? 9.643 -4.266 138.646 1.00 22.59 114 PRO B O 1
ATOM 2144 N N . GLN B 1 116 ? 11.147 -2.744 139.373 1.00 30.12 115 GLN B N 1
ATOM 2145 C CA . GLN B 1 116 ? 11.554 -3.522 140.546 1.00 32.99 115 GLN B CA 1
ATOM 2146 C C . GLN B 1 116 ? 12.010 -4.924 140.159 1.00 30.62 115 GLN B C 1
ATOM 2147 O O . GLN B 1 116 ? 11.664 -5.904 140.826 1.00 29.01 115 GLN B O 1
ATOM 2153 N N . ASN B 1 117 ? 12.794 -5.025 139.077 1.00 29.97 116 ASN B N 1
ATOM 2154 C CA . ASN B 1 117 ? 13.056 -6.328 138.476 1.00 30.54 116 ASN B CA 1
ATOM 2155 C C . ASN B 1 117 ? 14.045 -7.186 139.264 1.00 36.69 116 ASN B C 1
ATOM 2156 O O . ASN B 1 117 ? 14.331 -8.314 138.843 1.00 36.21 116 ASN B O 1
ATOM 2161 N N A ASP B 1 118 ? 14.566 -6.683 140.381 0.65 40.28 117 ASP B N 1
ATOM 2162 N N B ASP B 1 118 ? 14.575 -6.700 140.386 0.35 40.34 117 ASP B N 1
ATOM 2163 C CA A ASP B 1 118 ? 15.357 -7.481 141.303 0.65 43.02 117 ASP B CA 1
ATOM 2164 C CA B ASP B 1 118 ? 15.330 -7.555 141.294 0.35 42.91 117 ASP B CA 1
ATOM 2165 C C A ASP B 1 118 ? 14.534 -7.998 142.478 0.65 42.14 117 ASP B C 1
ATOM 2166 C C B ASP B 1 118 ? 14.468 -8.128 142.401 0.35 41.83 117 ASP B C 1
ATOM 2167 O O A ASP B 1 118 ? 15.060 -8.756 143.300 0.65 44.30 117 ASP B O 1
ATOM 2168 O O B ASP B 1 118 ? 14.915 -9.034 143.114 0.35 43.59 117 ASP B O 1
ATOM 2177 N N . LYS B 1 119 ? 13.262 -7.602 142.573 1.00 38.67 118 LYS B N 1
ATOM 2178 C CA . LYS B 1 119 ? 12.291 -8.150 143.505 1.00 36.15 118 LYS B CA 1
ATOM 2179 C C . LYS B 1 119 ? 11.167 -8.908 142.806 1.00 30.52 118 LYS B C 1
ATOM 2180 O O . LYS B 1 119 ? 10.582 -9.821 143.392 1.00 28.69 118 LYS B O 1
ATOM 2186 N N . ILE B 1 120 ? 10.848 -8.530 141.573 1.00 26.95 119 ILE B N 1
ATOM 2187 C CA . ILE B 1 120 ? 9.875 -9.239 140.744 1.00 21.26 119 ILE B CA 1
ATOM 2188 C C . ILE B 1 120 ? 10.633 -9.884 139.596 1.00 22.78 119 ILE B C 1
ATOM 2189 O O . ILE B 1 120 ? 11.516 -9.252 138.998 1.00 21.63 119 ILE B O 1
ATOM 2194 N N . SER B 1 121 ? 10.295 -11.135 139.283 1.00 18.54 120 SER B N 1
ATOM 2195 C CA . SER B 1 121 ? 10.954 -11.849 138.188 1.00 20.18 120 SER B CA 1
ATOM 2196 C C . SER B 1 121 ? 10.156 -11.666 136.907 1.00 18.83 120 SER B C 1
ATOM 2197 O O . SER B 1 121 ? 9.007 -12.086 136.846 1.00 18.77 120 SER B O 1
ATOM 2200 N N . TYR B 1 122 ? 10.776 -11.097 135.864 1.00 16.91 121 TYR B N 1
ATOM 2201 C CA . TYR B 1 122 ? 10.078 -10.844 134.607 1.00 16.04 121 TYR B CA 1
ATOM 2202 C C . TYR B 1 122 ? 10.635 -11.702 133.488 1.00 15.67 121 TYR B C 1
ATOM 2203 O O . TYR B 1 122 ? 11.859 -11.844 133.341 1.00 19.00 121 TYR B O 1
ATOM 2212 N N . THR B 1 123 ? 9.725 -12.253 132.688 1.00 15.07 122 THR B N 1
ATOM 2213 C CA . THR B 1 123 ? 10.057 -12.9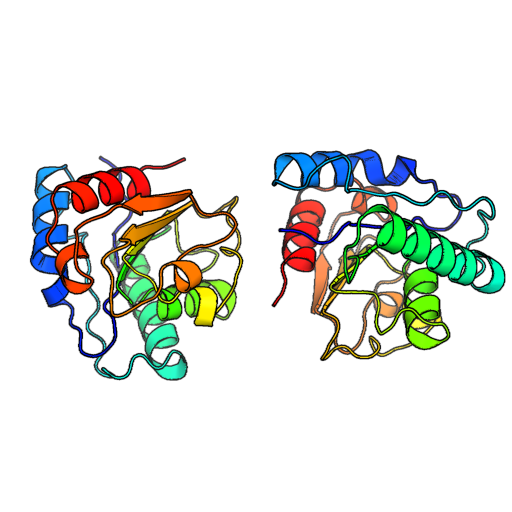34 131.436 1.00 16.04 122 THR B CA 1
ATOM 2214 C C . THR B 1 123 ? 9.189 -12.356 130.321 1.00 15.77 122 THR B C 1
ATOM 2215 O O . THR B 1 123 ? 7.972 -12.223 130.479 1.00 15.78 122 THR B O 1
ATOM 2219 N N . SER B 1 124 ? 9.818 -11.991 129.208 1.00 14.06 123 SER B N 1
ATOM 2220 C CA . SER B 1 124 ? 9.108 -11.475 128.038 1.00 13.94 123 SER B CA 1
ATOM 2221 C C . SER B 1 124 ? 9.388 -12.403 126.865 1.00 13.54 123 SER B C 1
ATOM 2222 O O . SER B 1 124 ? 10.538 -12.496 126.404 1.00 15.02 123 SER B O 1
ATOM 2225 N N . ILE B 1 125 ? 8.350 -13.073 126.372 1.00 12.98 124 ILE B N 1
ATOM 2226 C CA . ILE B 1 125 ? 8.458 -14.031 125.267 1.00 13.30 124 ILE B CA 1
ATOM 2227 C C . ILE B 1 125 ? 7.852 -13.388 124.032 1.00 14.53 124 ILE B C 1
ATOM 2228 O O . ILE B 1 125 ? 6.754 -12.832 124.100 1.00 14.74 124 ILE B O 1
ATOM 2233 N N . TYR B 1 126 ? 8.550 -13.469 122.904 1.00 14.29 125 TYR B N 1
ATOM 2234 C CA . TYR B 1 126 ? 7.999 -12.855 121.701 1.00 14.14 125 TYR B CA 1
ATOM 2235 C C . TYR B 1 126 ? 8.536 -13.598 120.487 1.00 15.18 125 TYR B C 1
ATOM 2236 O O . TYR B 1 126 ? 9.555 -14.287 120.565 1.00 15.73 125 TYR B O 1
ATOM 2245 N N . SER B 1 127 ? 7.829 -13.451 119.356 1.00 13.78 126 SER B N 1
ATOM 2246 C CA . SER B 1 127 ? 8.121 -14.203 118.139 1.00 14.30 126 SER B CA 1
ATOM 2247 C C . SER B 1 127 ? 8.436 -13.280 116.965 1.00 14.91 126 SER B C 1
ATOM 2248 O O . SER B 1 127 ? 7.737 -12.282 116.756 1.00 15.64 126 SER B O 1
ATOM 2251 N N . THR B 1 128 ? 9.433 -13.658 116.151 1.00 15.69 127 THR B N 1
ATOM 2252 C CA . THR B 1 128 ? 9.757 -12.814 114.992 1.00 17.23 127 THR B CA 1
ATOM 2253 C C . THR B 1 128 ? 8.659 -12.846 113.938 1.00 16.52 127 THR B C 1
ATOM 2254 O O . THR B 1 128 ? 8.673 -12.015 113.027 1.00 18.10 127 THR B O 1
ATOM 2258 N N . SER B 1 129 ? 7.740 -13.799 114.017 1.00 16.66 128 SER B N 1
ATOM 2259 C CA . SER B 1 129 ? 6.583 -13.860 113.133 1.00 19.94 128 SER B CA 1
ATOM 2260 C C . SER B 1 129 ? 5.371 -13.131 113.685 1.00 19.89 128 SER B C 1
ATOM 2261 O O . SER B 1 129 ? 4.282 -13.267 113.123 1.00 21.40 128 SER B O 1
ATOM 2264 N N . ASP B 1 130 ? 5.515 -12.397 114.794 1.00 17.94 129 ASP B N 1
ATOM 2265 C CA . ASP B 1 130 ? 4.397 -11.640 115.337 1.00 17.88 129 ASP B CA 1
ATOM 2266 C C . ASP B 1 130 ? 4.145 -10.421 114.458 1.00 19.16 129 ASP B C 1
ATOM 2267 O O . ASP B 1 130 ? 5.007 -9.545 114.352 1.00 21.48 129 ASP B O 1
ATOM 2272 N N . TYR B 1 131 ? 2.973 -10.362 113.833 1.00 16.91 130 TYR B N 1
ATOM 2273 C CA . TYR B 1 131 ? 2.630 -9.235 112.965 1.00 18.47 130 TYR B CA 1
ATOM 2274 C C . TYR B 1 131 ? 1.709 -8.245 113.650 1.00 18.66 130 TYR B C 1
ATOM 2275 O O . TYR B 1 131 ? 1.284 -7.276 113.016 1.00 21.78 130 TYR B O 1
ATOM 2284 N N . ILE B 1 132 ? 1.355 -8.483 114.909 1.00 16.94 131 ILE B N 1
ATOM 2285 C CA . ILE B 1 132 ? 0.481 -7.579 115.663 1.00 16.35 131 ILE B CA 1
ATOM 2286 C C . ILE B 1 132 ? 1.278 -6.665 116.591 1.00 18.66 131 ILE B C 1
ATOM 2287 O O . ILE B 1 132 ? 1.013 -5.463 116.664 1.00 21.04 131 ILE B O 1
ATOM 2292 N N . VAL B 1 133 ? 2.229 -7.223 117.336 1.00 16.52 132 VAL B N 1
ATOM 2293 C CA . VAL B 1 133 ? 3.082 -6.448 118.244 1.00 17.06 132 VAL B CA 1
ATOM 2294 C C . VAL B 1 133 ? 4.538 -6.648 117.837 1.00 17.85 132 VAL B C 1
ATOM 2295 O O . VAL B 1 133 ? 5.051 -7.776 117.888 1.00 17.70 132 VAL B O 1
ATOM 2299 N N . LEU B 1 134 ? 5.214 -5.559 117.460 1.00 18.48 133 LEU B N 1
ATOM 2300 C CA . LEU B 1 134 ? 6.626 -5.662 117.101 1.00 18.72 133 LEU B CA 1
ATOM 2301 C C . LEU B 1 134 ? 7.454 -6.103 118.310 1.00 16.80 133 LEU B C 1
ATOM 2302 O O . LEU 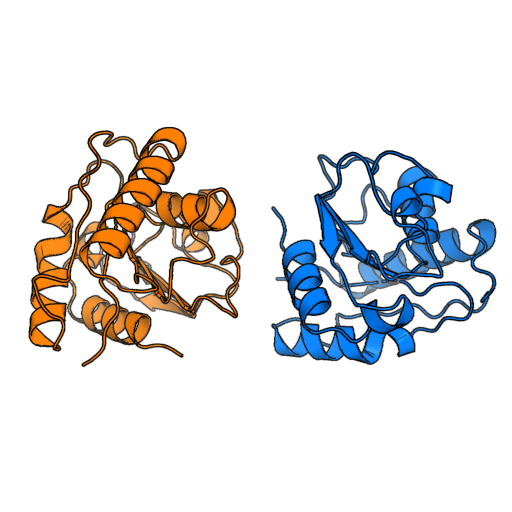B 1 134 ? 7.177 -5.704 119.447 1.00 16.01 133 LEU B O 1
ATOM 2307 N N . ASN B 1 135 ? 8.482 -6.922 118.059 1.00 16.33 134 ASN B N 1
ATOM 2308 C CA . ASN B 1 135 ? 9.285 -7.434 119.166 1.00 16.30 134 ASN B CA 1
ATOM 2309 C C . ASN B 1 135 ? 9.972 -6.309 119.925 1.00 16.70 134 ASN B C 1
ATOM 2310 O O . ASN B 1 135 ? 10.203 -6.442 121.132 1.00 17.53 134 ASN B O 1
ATOM 2315 N N . SER B 1 136 ? 10.307 -5.208 119.242 1.00 17.69 135 SER B N 1
ATOM 2316 C CA . SER B 1 136 ? 10.942 -4.070 119.914 1.00 21.35 135 SER B CA 1
ATOM 2317 C C . SER B 1 136 ? 10.054 -3.494 121.017 1.00 20.61 135 SER B C 1
ATOM 2318 O O . SER B 1 136 ? 10.566 -2.941 122.005 1.00 21.77 135 SER B O 1
ATOM 2321 N N . LEU B 1 137 ? 8.736 -3.619 120.877 1.00 18.70 136 LEU B N 1
ATOM 2322 C CA . LEU B 1 137 ? 7.819 -3.197 121.939 1.00 19.88 136 LEU B CA 1
ATOM 2323 C C . LEU B 1 137 ? 7.789 -4.179 123.102 1.00 18.80 136 LEU B C 1
ATOM 2324 O O . LEU B 1 137 ? 7.464 -3.791 124.232 1.00 20.16 136 LEU B O 1
ATOM 2329 N N . SER B 1 138 ? 8.074 -5.454 122.841 1.00 17.15 137 SER B N 1
ATOM 2330 C CA . SER B 1 138 ? 7.978 -6.491 123.868 1.00 16.84 137 SER B CA 1
ATOM 2331 C C . SER B 1 138 ? 9.239 -6.599 124.705 1.00 18.46 137 SER B C 1
ATOM 2332 O O . SER B 1 138 ? 9.159 -6.986 125.874 1.00 16.91 137 SER B O 1
ATOM 2335 N N . LYS B 1 139 ? 10.402 -6.280 124.128 1.00 19.99 138 LYS B N 1
ATOM 2336 C CA . LYS B 1 139 ? 11.665 -6.388 124.860 1.00 22.06 138 LYS B CA 1
ATOM 2337 C C . LYS B 1 139 ? 11.684 -5.461 126.063 1.00 21.88 138 LYS B C 1
ATOM 2338 O O . LYS B 1 139 ? 11.368 -4.279 125.947 1.00 22.65 138 LYS B O 1
ATOM 2344 N N . LEU B 1 140 ? 12.084 -5.989 127.212 1.00 20.67 139 LEU B N 1
ATOM 2345 C CA . LEU B 1 140 ? 12.000 -5.246 128.465 1.00 22.47 139 LEU B CA 1
ATOM 2346 C C . LEU B 1 140 ? 13.344 -5.314 129.171 1.00 22.88 139 LEU B C 1
ATOM 2347 O O . LEU B 1 140 ? 13.821 -6.405 129.494 1.00 21.55 139 LEU B O 1
ATOM 2352 N N . ASP B 1 141 ? 13.949 -4.153 129.425 1.00 26.25 140 ASP B N 1
ATOM 2353 C CA . ASP B 1 141 ? 15.202 -4.139 130.169 1.00 28.62 140 ASP B CA 1
ATOM 2354 C C . ASP B 1 141 ? 14.950 -4.667 131.578 1.00 26.89 140 ASP B C 1
ATOM 2355 O O . ASP B 1 141 ? 14.026 -4.221 132.261 1.00 26.22 140 ASP B O 1
ATOM 2360 N N . GLY B 1 142 ? 15.775 -5.612 132.008 1.00 26.38 141 GLY B N 1
ATOM 2361 C CA . GLY B 1 142 ? 15.613 -6.232 133.306 1.00 26.47 141 GLY B CA 1
ATOM 2362 C C . GLY B 1 142 ? 14.796 -7.501 133.280 1.00 24.52 141 GLY B C 1
ATOM 2363 O O . GLY B 1 142 ? 14.708 -8.182 134.310 1.00 26.27 141 GLY B O 1
ATOM 2364 N N . ALA B 1 143 ? 14.207 -7.851 132.131 1.00 21.70 142 ALA B N 1
ATOM 2365 C CA . ALA B 1 143 ? 13.500 -9.111 131.955 1.00 21.00 142 ALA B CA 1
ATOM 2366 C C . ALA B 1 143 ? 14.411 -10.144 131.307 1.00 21.35 142 ALA B C 1
ATOM 2367 O O . ALA B 1 143 ? 15.441 -9.810 130.710 1.00 21.58 142 ALA B O 1
ATOM 2369 N N . ASN B 1 144 ? 14.024 -11.409 131.446 1.00 19.84 143 ASN B N 1
ATOM 2370 C CA . ASN B 1 144 ? 14.560 -12.466 130.597 1.00 19.93 143 ASN B CA 1
ATOM 2371 C C . ASN B 1 144 ? 13.796 -12.355 129.291 1.00 18.45 143 ASN B C 1
ATOM 2372 O O . ASN B 1 144 ? 12.636 -12.758 129.208 1.00 17.69 143 ASN B O 1
ATOM 2377 N N . ASN B 1 145 ? 14.439 -11.779 128.283 1.00 18.49 144 ASN B N 1
ATOM 2378 C CA . ASN B 1 145 ? 13.830 -11.625 126.969 1.00 17.23 144 ASN B CA 1
ATOM 2379 C C . ASN B 1 145 ? 14.124 -12.854 126.112 1.00 18.26 144 ASN B C 1
ATOM 2380 O O . ASN B 1 145 ? 15.293 -13.176 125.854 1.00 20.39 144 ASN B O 1
ATOM 2385 N N . VAL B 1 146 ? 13.067 -13.534 125.673 1.00 17.27 145 VAL B N 1
ATOM 2386 C CA . VAL B 1 146 ? 13.176 -14.797 124.941 1.00 17.42 145 VAL B CA 1
ATOM 2387 C C . VAL B 1 146 ? 12.513 -14.599 123.586 1.00 17.34 145 VAL B C 1
ATOM 2388 O O . VAL B 1 146 ? 11.285 -14.441 123.506 1.00 16.99 145 VAL B O 1
ATOM 2392 N N . GLN B 1 147 ? 13.320 -14.639 122.525 1.00 16.97 146 GLN B N 1
ATOM 2393 C CA . GLN B 1 147 ? 12.830 -14.472 121.158 1.00 18.01 146 GLN B CA 1
ATOM 2394 C C . GLN B 1 147 ? 12.729 -15.828 120.475 1.00 19.19 146 GLN B C 1
ATOM 2395 O O . GLN B 1 147 ? 13.718 -16.584 120.453 1.00 22.31 146 GLN B O 1
ATOM 2401 N N . ILE B 1 148 ? 11.557 -16.127 119.906 1.00 16.95 147 ILE B N 1
ATOM 2402 C CA . ILE B 1 148 ? 11.339 -17.366 119.174 1.00 17.32 147 ILE B CA 1
ATOM 2403 C C . ILE B 1 148 ? 10.945 -17.013 117.733 1.00 18.66 147 ILE B C 1
ATOM 2404 O O . ILE B 1 148 ? 10.769 -15.844 117.376 1.00 17.51 147 ILE B O 1
ATOM 2409 N N . SER B 1 149 ? 10.841 -18.032 116.890 1.00 19.78 148 SER B N 1
ATOM 2410 C CA . SER B 1 149 ? 10.386 -17.783 115.525 1.00 20.99 148 SER B CA 1
ATOM 2411 C C . SER B 1 149 ? 9.193 -18.676 115.192 1.00 22.11 148 SER B C 1
ATOM 2412 O O . SER B 1 149 ? 8.902 -19.660 115.885 1.00 22.64 148 SER B O 1
ATOM 2415 N N . GLY B 1 150 ? 8.474 -18.277 114.143 1.00 21.03 149 GLY B N 1
ATOM 2416 C CA . GLY B 1 150 ? 7.482 -19.120 113.510 1.00 22.55 149 GLY B CA 1
ATOM 2417 C C . GLY B 1 150 ? 6.091 -19.097 114.113 1.00 23.35 149 GLY B C 1
ATOM 2418 O O . GLY B 1 150 ? 5.178 -19.671 113.519 1.00 27.52 149 GLY B O 1
ATOM 2419 N N . VAL B 1 151 ? 5.889 -18.438 115.235 1.00 19.22 150 VAL B N 1
ATOM 2420 C CA . VAL B 1 151 ? 4.614 -18.453 115.944 1.00 18.57 150 VAL B CA 1
ATOM 2421 C C . VAL B 1 151 ? 3.919 -17.117 115.728 1.00 16.75 150 VAL B C 1
ATOM 2422 O O . VAL B 1 151 ? 4.546 -16.049 115.852 1.00 16.31 150 VAL B O 1
ATOM 2426 N N . SER B 1 152 ? 2.624 -17.165 115.416 1.00 16.11 151 SER B N 1
ATOM 2427 C CA . SER B 1 152 ? 1.857 -15.949 115.247 1.00 15.84 151 SER B CA 1
ATOM 2428 C C . SER B 1 152 ? 1.487 -15.355 116.610 1.00 15.03 151 SER B C 1
ATOM 2429 O O . SER B 1 152 ? 1.613 -16.001 117.648 1.00 15.09 151 SER B O 1
ATOM 2432 N N . HIS B 1 153 ? 0.978 -14.122 116.578 1.00 14.95 152 HIS B N 1
ATOM 2433 C CA . HIS B 1 153 ? 0.574 -13.412 117.797 1.00 14.40 152 HIS B CA 1
ATOM 2434 C C . HIS B 1 153 ? -0.438 -14.203 118.628 1.00 14.85 152 HIS B C 1
ATOM 2435 O O . HIS B 1 153 ? -0.218 -14.450 119.823 1.00 15.37 152 HIS B O 1
ATOM 2442 N N . VAL B 1 154 ? -1.544 -14.634 118.010 1.00 15.67 153 VAL B N 1
ATOM 2443 C CA . VAL B 1 154 ? -2.511 -15.479 118.734 1.00 16.34 153 VAL B CA 1
ATOM 2444 C C . VAL B 1 154 ? -1.939 -16.871 118.991 1.00 15.18 153 VAL B C 1
ATOM 2445 O O . VAL B 1 154 ? -2.279 -17.524 120.002 1.00 15.64 153 VAL B O 1
ATOM 2449 N N . GLY B 1 155 ? -1.087 -17.361 118.074 1.00 15.14 154 GLY B N 1
ATOM 2450 C CA . GLY B 1 155 ? -0.433 -18.651 118.251 1.00 14.57 154 GLY B CA 1
ATOM 2451 C C . GLY B 1 155 ? 0.372 -18.759 119.534 1.00 14.45 154 GLY B C 1
ATOM 2452 O O . GLY B 1 155 ? 0.597 -19.865 120.030 1.00 14.50 154 GLY B O 1
ATOM 2453 N N . LEU B 1 156 ? 0.832 -17.623 120.070 1.00 14.69 155 LEU B N 1
ATOM 2454 C CA . LEU B 1 156 ? 1.546 -17.623 121.351 1.00 13.87 155 LEU B CA 1
ATOM 2455 C C . LEU B 1 156 ? 0.721 -18.244 122.475 1.00 14.10 155 LEU B C 1
ATOM 2456 O O . LEU B 1 156 ? 1.287 -18.677 123.482 1.00 16.10 155 LEU B O 1
ATOM 2461 N N . LEU B 1 157 ? -0.609 -18.218 122.358 1.00 13.78 156 LEU B N 1
ATOM 2462 C CA . LEU B 1 157 ? -1.506 -18.748 123.381 1.00 14.22 156 LEU B CA 1
ATOM 2463 C C . LEU B 1 157 ? -1.683 -20.251 123.268 1.00 15.11 156 LEU B C 1
ATOM 2464 O O . LEU B 1 157 ? -2.257 -20.861 124.179 1.00 14.92 156 LEU B O 1
ATOM 2469 N N . PHE B 1 158 ? -1.218 -20.862 122.169 1.00 14.94 157 PHE B N 1
ATOM 2470 C CA . PHE B 1 158 ? -1.536 -22.249 121.845 1.00 16.06 157 PHE B CA 1
ATOM 2471 C C . PHE B 1 158 ? -0.302 -22.979 121.328 1.00 17.92 157 PHE B C 1
ATOM 2472 O O . PHE B 1 158 ? -0.374 -23.758 120.365 1.00 21.07 157 PHE B O 1
ATOM 2480 N N . SER B 1 159 ? 0.842 -22.740 121.955 1.00 16.64 158 SER B N 1
ATOM 2481 C CA . SER B 1 159 ? 2.134 -23.213 121.487 1.00 18.03 158 SER B CA 1
ATOM 2482 C C . SER B 1 159 ? 2.826 -24.026 122.571 1.00 18.84 158 SER B C 1
ATOM 2483 O O . SER B 1 159 ? 3.004 -23.538 123.690 1.00 18.74 158 SER B O 1
ATOM 2486 N N . SER B 1 160 ? 3.243 -25.243 122.231 1.00 22.17 159 SER B N 1
ATOM 2487 C CA . SER B 1 160 ? 3.970 -26.067 123.198 1.00 24.65 159 SER B CA 1
ATOM 2488 C C . SER B 1 160 ? 5.287 -25.423 123.604 1.00 23.81 159 SER B C 1
ATOM 2489 O O . SER B 1 160 ? 5.710 -25.517 124.766 1.00 22.59 159 SER B O 1
ATOM 2492 N N . LYS B 1 161 ? 5.984 -24.827 122.646 1.00 24.28 160 LYS B N 1
ATOM 2493 C CA . LYS B 1 161 ? 7.232 -24.148 122.960 1.00 26.00 160 LYS B CA 1
ATOM 2494 C C . LYS B 1 161 ? 7.001 -23.015 123.942 1.00 22.75 160 LYS B C 1
ATOM 2495 O O . LYS B 1 161 ? 7.709 -22.899 124.960 1.00 22.66 160 LYS B O 1
ATOM 2501 N N . VAL B 1 162 ? 6.004 -22.169 123.668 1.00 19.18 161 VAL B N 1
ATOM 2502 C CA . VAL B 1 162 ? 5.705 -21.063 124.575 1.00 18.10 161 VAL B CA 1
ATOM 2503 C C . VAL B 1 162 ? 5.280 -21.595 125.949 1.00 17.02 161 VAL B C 1
ATOM 2504 O O . VAL B 1 162 ? 5.646 -21.024 126.994 1.00 17.50 161 VAL B O 1
ATOM 2508 N N . ASN B 1 163 ? 4.466 -22.656 125.973 1.00 16.14 162 ASN B N 1
ATOM 2509 C CA . ASN B 1 163 ? 4.032 -23.240 127.246 1.00 16.03 162 ASN B CA 1
ATOM 2510 C C . ASN B 1 163 ? 5.230 -23.536 128.152 1.00 16.95 162 ASN B C 1
ATOM 2511 O O . ASN B 1 163 ? 5.240 -23.182 129.347 1.00 16.99 162 ASN B O 1
ATOM 2516 N N . ALA B 1 164 ? 6.252 -24.190 127.589 1.00 16.98 163 ALA B N 1
ATOM 2517 C CA . ALA B 1 164 ? 7.445 -24.535 128.366 1.00 17.71 163 ALA B CA 1
ATOM 2518 C C . ALA B 1 164 ? 8.145 -23.274 128.881 1.00 19.26 163 ALA B C 1
ATOM 2519 O O . ALA B 1 164 ? 8.657 -23.248 130.017 1.00 18.58 163 ALA B O 1
ATOM 2521 N N . LEU B 1 165 ? 8.177 -22.222 128.056 1.00 18.21 164 LEU B N 1
ATOM 2522 C CA . LEU B 1 165 ? 8.800 -20.961 128.442 1.00 18.99 164 LEU B CA 1
ATOM 2523 C C . LEU B 1 165 ? 8.027 -20.276 129.554 1.00 18.28 164 LEU B C 1
ATOM 2524 O O . LEU B 1 165 ? 8.630 -19.598 130.404 1.00 17.86 164 LEU B O 1
ATOM 2529 N N . ILE B 1 166 ? 6.693 -20.406 129.533 1.00 15.64 165 ILE B N 1
ATOM 2530 C CA . ILE B 1 166 ? 5.860 -19.850 130.594 1.00 16.02 165 ILE B CA 1
ATOM 2531 C C . ILE B 1 166 ? 6.137 -20.572 131.905 1.00 17.21 165 ILE B C 1
ATOM 2532 O O . ILE B 1 166 ? 6.278 -19.937 132.963 1.00 16.33 165 ILE B O 1
ATOM 2537 N N . LYS B 1 167 ? 6.233 -21.908 131.855 1.00 17.48 166 LYS B N 1
ATOM 2538 C CA . LYS B 1 167 ? 6.532 -22.678 133.063 1.00 19.07 166 LYS B CA 1
ATOM 2539 C C . LYS B 1 167 ? 7.877 -22.260 133.647 1.00 19.70 166 LYS B C 1
ATOM 2540 O O . LYS B 1 167 ? 8.001 -22.064 134.864 1.00 18.95 166 LYS B O 1
ATOM 2546 N N . ASP B 1 168 ? 8.890 -22.084 132.789 1.00 19.59 167 ASP B N 1
ATOM 2547 C CA . ASP B 1 168 ? 10.173 -21.554 133.256 1.00 21.65 167 ASP B CA 1
ATOM 2548 C C . ASP B 1 168 ? 10.002 -20.175 133.884 1.00 20.36 167 ASP B C 1
ATOM 2549 O O . ASP B 1 168 ? 10.586 -19.881 134.940 1.00 21.88 167 ASP B O 1
ATOM 2554 N N . GLY B 1 169 ? 9.217 -19.304 133.235 1.00 18.55 168 GLY B N 1
ATOM 2555 C CA . GLY B 1 169 ? 9.087 -17.948 133.739 1.00 18.18 168 GLY B CA 1
ATOM 2556 C C . GLY B 1 169 ? 8.370 -17.863 135.071 1.00 17.64 168 GLY B C 1
ATOM 2557 O O . GLY B 1 169 ? 8.661 -16.973 135.876 1.00 19.39 168 GLY B O 1
ATOM 2558 N N . LEU B 1 170 ? 7.423 -18.763 135.313 1.00 16.58 169 LEU B N 1
ATOM 2559 C CA . LEU B 1 170 ? 6.685 -18.794 136.570 1.00 16.89 169 LEU B CA 1
ATOM 2560 C C . LEU B 1 170 ? 7.472 -19.439 137.697 1.00 19.49 169 LEU B C 1
ATOM 2561 O O . LEU B 1 170 ? 7.046 -19.362 138.864 1.00 21.64 169 LEU B O 1
ATOM 2566 N N . THR B 1 171 ? 8.606 -20.066 137.391 1.00 19.64 170 THR B N 1
ATOM 2567 C CA . THR B 1 171 ? 9.409 -20.710 138.430 1.00 23.04 170 THR B CA 1
ATOM 2568 C C . THR B 1 171 ? 10.819 -20.131 138.498 1.00 27.24 170 THR B C 1
ATOM 2569 O O . THR B 1 171 ? 11.697 -20.720 139.153 1.00 29.70 170 THR B O 1
ATOM 2573 N N . ALA B 1 172 ? 11.044 -18.979 137.868 1.00 27.71 171 ALA B N 1
ATOM 2574 C CA . ALA B 1 172 ? 12.356 -18.343 137.857 1.00 33.50 171 ALA B CA 1
ATOM 2575 C C . ALA B 1 172 ? 12.724 -17.836 139.249 1.00 40.30 171 ALA B C 1
ATOM 2576 O O . ALA B 1 172 ? 11.869 -17.666 140.125 1.00 40.26 171 ALA B O 1
ATOM 2578 N N . SER B 1 173 ? 14.018 -17.609 139.456 1.00 46.00 172 SER B N 1
ATOM 2579 C CA . SER B 1 173 ? 14.491 -17.077 140.727 1.00 51.78 172 SER B CA 1
ATOM 2580 C C . SER B 1 173 ? 15.861 -16.419 140.587 1.00 56.03 172 SER B C 1
ATOM 2581 O O . SER B 1 173 ? 16.724 -16.904 139.855 1.00 61.16 172 SER B O 1
#

Organism: Bacillus licheniformis (strain ATCC 14580 / DSM 13 / JCM 2505 / CCUG 7422 / NBRC 12200 / NCIMB 9375 / NCTC 10341 / NRRL NRS-1264 / Gibson 46) (NCBI:txid279010)

InterPro domains:
  IPR002918 Lipase EstA/Esterase EstB [PF01674] (34-126)
  IPR002918 Lipase EstA/Esterase EstB [PTHR32015] (21-122)
  IPR029058 Alpha/Beta hydrolase fold [G3DSA:3.40.50.1820] (32-203)
  IPR029058 Alpha/Beta hydrolase fold [SSF53474] (32-189)

Secondary structure (DSSP, 8-state):
-PPPB----TT--GGGGHHHHHHHHHTT--GGGB-----S-TT--HHHHHHHHHHHHHHHHHHH--S-EEEEEE--HHHHHHHHHHSSGGGTEEEEEEES--GGGT-SB-TTTTTSEEEEEEETT-SSS-HHHH--BTSEEEEESS--TGGGGS-HHHHHHHHHHHT--/--PPPB----TT--GGGGHHHHHHHHHTT--GGGB-----S-TT--HHHHHHHHHHHHHHHHHHH--S-EEEEEE--HHHHHHHHHHSSGGGTEEEEEEES--GGGT-SB-TTTTTSEEEEEEETT-SSS-HHHH--BTSEEEEE-S--TGGGGS-HHHHHHHHHHHT--

Foldseek 3Di:
DFAQEEFEAAVDAQCLQVQLLVLVVVVPDDSVSHYYDGDPDRHRDLVPLLVVVVVVLVVSCVVPVDQAYEYEYALSLCSVQCNCPPHDRVRHYAFYEYELHLNVVHNQARPPLVRHAYAFEYECQEPPRHLSSRHHHSYNYHYHYDAYRSSCSNDPVNSVVVVCRSPPD/DPFAQEEFEAAVDAQCLQVQLLVLVVVVPDDSVSHYYDGDPPRHRDLVPLLVVVVVVLVVSCVVPVDQAYEYEYALSLCSVQCNCPPNDRVRHYAFYEYELHLNVVHNQARPPLVRHAYAFEYECQEPSRHVSSRHHHSYNYHYHYDAYRSSCSVDPVNSVVVVCRSPDD

Nearest PDB structures (foldseek):
  6nkc-assembly1_A  TM=1.006E+00  e=3.950E-38  metagenome
  3d2c-assembly1_A  TM=9.879E-01  e=1.823E-27  Bacillus subtilis
  3d2a-assembly1_A  TM=9.827E-01  e=2.525E-27  Bacillus subtilis
  2qxu-assembly9_A  TM=9.799E-01  e=4.537E-27  Bacillus subtilis
  7r1k-assembly1_A  TM=9.800E-01  e=1.205E-26  Bacillus pumilus

Solvent-accessible surface area: 14589 Å² total

CATH classification: 3.40.50.1820

Radius of gyration: 22.49 Å; Cα contacts (8 Å, |Δi|>4): 702; chains: 2; bounding box: 56×60×47 Å

Sequence (339 aa):
SHNPVVVHGIGGADYNFIGIKSYLQSQGWTSSELYAINFIDKTGNNINNAPRLSEYIKRVLNQTGASKVDIVAHSGGANTLYYIKNLDGADKVGHVVTLGGANRLVTNTAPQNDKISYTSIYSTSDYIVLNSLSKLDGANNVQISGVSHVGLLFSSKVNALIKDGLTASASHNPVVVHGIGGADYNFIGIKSYLQSQGWTSSELYAINFIDKTGNNINNAPRLSEYIKRVLNQTGASKVDIVAHSGGANTLYYIKNLDGADKVGHVVTLGGANRLVTNTAPQNDDKISYTSIYSTSDYIVLNSLSKLDGANNVQISGVSHVGLLFSSKVNALIKDGLTAS